Protein AF-A0AAV9ID86-F1 (afdb_monomer_lite)

InterPro domains:
  IPR002816 TraB/PrgY/GumN family [PF01963] (42-270)
  IPR046345 TraB/PryY-like [PTHR21530] (35-275)
  IPR046345 TraB/PryY-like [cd14726] (49-268)

Secondary structure (DSSP, 8-state):
----PPPP--PPP--SS----------SS--S---TT-PEEEEETTEEEEEEEE-TT-HHHHHHHHHHHHHH--SEEEES--HHHHHHHHH---HHHHHHHHHHHHHTS---S-HHHHHHHHHHHHHHHHHTT-S--HHHHHHHHHHHHTTPEEEE-SPPHHHHHHHHHHHHTTTHHHHHHHHHTS-HHHHHHHHTTTT-TTTSHHHHTSHHHHHHHHHHHHHH-HHHHIIIIIHHHHHHHHHHHT--SSEEEEEEEHHHHHHHHHHHTS-HHHHHHHHHHHHH-

Sequence (285 aa):
MRFVAARPRITRPTVICNWQPKRYYKSDSIEPSFTLRNPVILEDNNKTVHLLGTAHISETSAREVRKLIKRVQPQQVVVELDADRAARLRNSPSEESNFDEFFKILMENKVPISARLFEMSIRATYSLLRKAGFVPGLEFLAAVDAAKEVQAQVVYGDRHFKETMKRVGKELEGKRFSFMKQLMNLDAPEIEHIFKDTSGFQSSIEKLLDRRNVKQLIAFMRRAAPPLAQVMLDERDLYLTRALKSQPGPQVVGVVGMAHLEGIERCWELDLKTIQNKIDDIENN

Structure (mmCIF, N/CA/C/O backbone):
data_AF-A0AAV9ID86-F1
#
_entry.id   AF-A0AAV9ID86-F1
#
loop_
_atom_site.group_PDB
_atom_site.id
_atom_site.type_symbol
_atom_site.label_atom_id
_atom_site.label_alt_id
_atom_site.label_comp_id
_atom_site.label_asym_id
_atom_site.label_entity_id
_atom_site.label_seq_id
_atom_site.pdbx_PDB_ins_code
_atom_site.Cartn_x
_atom_site.Cartn_y
_atom_site.Cartn_z
_atom_site.occupancy
_atom_site.B_iso_or_equiv
_atom_site.auth_seq_id
_atom_site.auth_comp_id
_atom_site.auth_asym_id
_atom_site.auth_atom_id
_atom_site.pdbx_PDB_model_num
ATOM 1 N N . MET A 1 1 ? 44.358 -30.395 -23.480 1.00 37.75 1 MET A N 1
ATOM 2 C CA . MET A 1 1 ? 43.809 -29.452 -22.480 1.00 37.75 1 MET A CA 1
ATOM 3 C C . MET A 1 1 ? 42.450 -28.961 -22.964 1.00 37.75 1 MET A C 1
ATOM 5 O O . MET A 1 1 ? 42.399 -28.242 -23.950 1.00 37.75 1 MET A O 1
ATOM 9 N N . ARG A 1 2 ? 41.345 -29.414 -22.354 1.00 29.36 2 ARG A N 1
ATOM 10 C CA . ARG A 1 2 ? 39.990 -28.920 -22.657 1.00 29.36 2 ARG A CA 1
ATOM 11 C C . ARG A 1 2 ? 39.632 -27.852 -21.623 1.00 29.36 2 ARG A C 1
ATOM 13 O O . ARG A 1 2 ? 39.533 -28.169 -20.443 1.00 29.36 2 ARG A O 1
ATOM 20 N N . PHE A 1 3 ? 39.468 -26.608 -22.064 1.00 30.11 3 PHE A N 1
ATOM 21 C CA . PHE A 1 3 ? 38.943 -25.525 -21.236 1.00 30.11 3 PHE A CA 1
ATOM 22 C C . PHE A 1 3 ? 37.446 -25.761 -20.996 1.00 30.11 3 PHE A C 1
ATOM 24 O O . PHE A 1 3 ? 36.643 -25.701 -21.924 1.00 30.11 3 PHE A O 1
ATOM 31 N N . VAL A 1 4 ? 37.074 -26.059 -19.752 1.00 33.41 4 VAL A N 1
ATOM 32 C CA . VAL A 1 4 ? 35.677 -26.092 -19.309 1.00 33.41 4 VAL A CA 1
ATOM 33 C C . VAL A 1 4 ? 35.301 -24.667 -18.910 1.00 33.41 4 VAL A C 1
ATOM 35 O O . VAL A 1 4 ? 35.745 -24.168 -17.879 1.00 33.41 4 VAL A O 1
ATOM 38 N N . ALA A 1 5 ? 34.515 -23.991 -19.747 1.00 32.03 5 ALA A N 1
ATOM 39 C CA . ALA A 1 5 ? 33.964 -22.680 -19.428 1.00 32.03 5 ALA A CA 1
ATOM 40 C C . ALA A 1 5 ? 32.959 -22.813 -18.270 1.00 32.03 5 ALA A C 1
ATOM 42 O O . ALA A 1 5 ? 31.931 -23.485 -18.392 1.00 32.03 5 ALA A O 1
ATOM 43 N N . ALA A 1 6 ? 33.267 -22.184 -17.136 1.00 32.78 6 ALA A N 1
ATOM 44 C CA . ALA A 1 6 ? 32.370 -22.103 -15.994 1.00 32.78 6 ALA A CA 1
ATOM 45 C C . ALA A 1 6 ? 31.107 -21.317 -16.383 1.00 32.78 6 ALA A C 1
ATOM 47 O O . ALA A 1 6 ? 31.178 -20.155 -16.783 1.00 32.78 6 ALA A O 1
ATOM 48 N N . ARG A 1 7 ? 29.935 -21.954 -16.275 1.00 29.03 7 ARG A N 1
ATOM 49 C CA . ARG A 1 7 ? 28.645 -21.270 -16.432 1.00 29.03 7 ARG A CA 1
ATOM 50 C C . ARG A 1 7 ? 28.467 -20.270 -15.278 1.00 29.03 7 ARG A C 1
ATOM 52 O O . ARG A 1 7 ? 28.698 -20.655 -14.130 1.00 29.03 7 ARG A O 1
ATOM 59 N N . PRO A 1 8 ? 28.033 -19.023 -15.533 1.00 28.02 8 PRO A N 1
ATOM 60 C CA . PRO A 1 8 ? 27.797 -18.060 -14.467 1.00 28.02 8 PRO A CA 1
ATOM 61 C C . PRO A 1 8 ? 26.646 -18.546 -13.577 1.00 28.02 8 PRO A C 1
ATOM 63 O O . PRO A 1 8 ? 25.579 -18.924 -14.067 1.00 28.02 8 PRO A O 1
ATOM 66 N N . ARG A 1 9 ? 26.865 -18.552 -12.256 1.00 29.42 9 ARG A N 1
ATOM 67 C CA . ARG A 1 9 ? 25.805 -18.783 -11.267 1.00 29.42 9 ARG A CA 1
ATOM 68 C C . ARG A 1 9 ? 24.816 -17.623 -11.349 1.00 29.42 9 ARG A C 1
ATOM 70 O O . ARG A 1 9 ? 25.122 -16.519 -10.916 1.00 29.42 9 ARG A O 1
ATOM 77 N N . ILE A 1 10 ? 23.630 -17.892 -11.884 1.00 30.61 10 ILE A N 1
ATOM 78 C CA . ILE A 1 10 ? 22.466 -17.017 -11.744 1.00 30.61 10 ILE A CA 1
ATOM 79 C C . ILE A 1 10 ? 22.059 -17.086 -10.268 1.00 30.61 10 ILE A C 1
ATOM 81 O O . ILE A 1 10 ? 21.534 -18.103 -9.810 1.00 30.61 10 ILE A O 1
ATOM 85 N N . THR A 1 11 ? 22.362 -16.044 -9.497 1.00 30.88 11 THR A N 1
ATOM 86 C CA . THR A 1 11 ? 21.825 -15.887 -8.146 1.00 30.88 11 THR A CA 1
ATOM 87 C C . THR A 1 11 ? 20.314 -15.696 -8.263 1.00 30.88 11 THR A C 1
ATOM 89 O O . THR A 1 11 ? 19.830 -14.844 -9.007 1.00 30.88 11 THR A O 1
ATOM 92 N N . ARG A 1 12 ? 19.544 -16.553 -7.584 1.00 28.20 12 ARG A N 1
ATOM 93 C CA . ARG A 1 12 ? 18.088 -16.394 -7.495 1.00 28.20 12 ARG A CA 1
ATOM 94 C C . ARG A 1 12 ? 17.797 -15.061 -6.789 1.00 28.20 12 ARG A C 1
ATOM 96 O O . ARG A 1 12 ? 18.495 -14.770 -5.818 1.00 28.20 12 ARG A O 1
ATOM 103 N N . PRO A 1 13 ? 16.807 -14.265 -7.232 1.00 30.70 13 PRO A N 1
ATOM 104 C CA . PRO A 1 13 ? 16.389 -13.089 -6.481 1.00 30.70 13 PRO A CA 1
ATOM 105 C C . PRO A 1 13 ? 15.987 -13.518 -5.067 1.00 30.70 13 PRO A C 1
ATOM 107 O O . PRO A 1 13 ? 15.226 -14.474 -4.895 1.00 30.70 13 PRO A O 1
ATOM 110 N N . THR A 1 14 ? 16.547 -12.846 -4.062 1.00 34.44 14 THR A N 1
ATOM 111 C CA . THR A 1 14 ? 16.222 -13.067 -2.654 1.00 34.44 14 THR A CA 1
ATOM 112 C C . THR A 1 14 ? 14.775 -12.647 -2.442 1.00 34.44 14 THR A C 1
ATOM 114 O O . THR A 1 14 ? 14.464 -11.463 -2.358 1.00 34.44 14 THR A O 1
ATOM 117 N N . VAL A 1 15 ? 13.864 -13.615 -2.400 1.00 39.28 15 VAL A N 1
ATOM 118 C CA . VAL A 1 15 ? 12.492 -13.351 -1.973 1.00 39.28 15 VAL A CA 1
ATOM 119 C C . VAL A 1 15 ? 12.576 -12.990 -0.490 1.00 39.28 15 VAL A C 1
ATOM 121 O O . VAL A 1 15 ? 12.969 -13.819 0.326 1.00 39.28 15 VAL A O 1
ATOM 124 N N . ILE A 1 16 ? 12.231 -11.748 -0.134 1.00 48.81 16 ILE A N 1
ATOM 125 C CA . ILE A 1 16 ? 12.294 -11.225 1.250 1.00 48.81 16 ILE A CA 1
ATOM 126 C C . ILE A 1 16 ? 11.385 -12.042 2.208 1.00 48.81 16 ILE A C 1
ATOM 128 O O . ILE A 1 16 ? 11.548 -11.998 3.433 1.00 48.81 16 ILE A O 1
ATOM 132 N N . CYS A 1 17 ? 10.490 -12.862 1.642 1.00 38.28 17 CYS A N 1
ATOM 133 C CA . CYS A 1 17 ? 9.692 -13.899 2.293 1.00 38.28 17 CYS A CA 1
ATOM 134 C C . CYS A 1 17 ? 9.913 -15.271 1.621 1.00 38.28 17 CYS A C 1
ATOM 136 O O . CYS A 1 17 ? 9.342 -15.552 0.569 1.00 38.28 17 CYS A O 1
ATOM 138 N N . ASN A 1 18 ? 10.696 -16.163 2.237 1.00 31.48 18 ASN A N 1
ATOM 139 C CA . ASN A 1 18 ? 10.749 -17.572 1.827 1.00 31.48 18 ASN A CA 1
ATOM 140 C C . ASN A 1 18 ? 9.378 -18.229 2.067 1.00 31.48 18 ASN A C 1
ATOM 142 O O . ASN A 1 18 ? 8.962 -18.395 3.211 1.00 31.48 18 ASN A O 1
ATOM 146 N N . TRP A 1 19 ? 8.679 -18.605 0.996 1.00 40.19 19 TRP A N 1
ATOM 147 C CA . TRP A 1 19 ? 7.362 -19.239 1.058 1.00 40.19 19 TRP A CA 1
ATOM 148 C C . TRP A 1 19 ? 7.421 -20.741 0.759 1.00 40.19 19 TRP A C 1
ATOM 150 O O . TRP A 1 19 ? 8.068 -21.174 -0.196 1.00 40.19 19 TRP A O 1
ATOM 160 N N . GLN A 1 20 ? 6.647 -21.508 1.529 1.00 25.48 20 GLN A N 1
ATOM 161 C CA . GLN A 1 20 ? 6.016 -22.753 1.090 1.00 25.48 20 GLN A CA 1
ATOM 162 C C . GLN A 1 20 ? 4.496 -22.640 1.318 1.00 25.48 20 GLN A C 1
ATOM 164 O O . GLN A 1 20 ? 4.084 -22.085 2.340 1.00 25.48 20 GLN A O 1
ATOM 169 N N . PRO A 1 21 ? 3.651 -23.168 0.412 1.00 28.39 21 PRO A N 1
ATOM 170 C CA . PRO A 1 21 ? 2.199 -23.095 0.540 1.00 28.39 21 PRO A CA 1
ATOM 171 C C . PRO A 1 21 ? 1.733 -23.870 1.770 1.00 28.39 21 PRO A C 1
ATOM 173 O O . PRO A 1 21 ? 1.791 -25.099 1.781 1.00 28.39 21 PRO A O 1
ATOM 176 N N . LYS A 1 22 ? 1.184 -23.182 2.774 1.00 28.11 22 LYS A N 1
ATOM 177 C CA . LYS A 1 22 ? 0.237 -23.798 3.710 1.00 28.11 22 LYS A CA 1
ATOM 178 C C . LYS A 1 22 ? -1.179 -23.324 3.386 1.00 28.11 22 LYS A C 1
ATOM 180 O O . LYS A 1 22 ? -1.411 -22.169 3.047 1.00 28.11 22 LYS A O 1
ATOM 185 N N . ARG A 1 23 ? -2.093 -24.296 3.396 1.00 31.34 23 ARG A N 1
ATOM 186 C CA . ARG A 1 23 ? -3.504 -24.226 2.995 1.00 31.34 23 ARG A CA 1
ATOM 187 C C . ARG A 1 23 ? -4.270 -23.148 3.778 1.00 31.34 23 ARG A C 1
ATOM 189 O O . ARG A 1 23 ? -4.708 -23.425 4.886 1.00 31.34 23 ARG A O 1
ATOM 196 N N . TYR A 1 24 ? -4.509 -21.990 3.166 1.00 31.75 24 TYR A N 1
ATOM 197 C CA . TYR A 1 24 ? -5.561 -21.052 3.602 1.00 31.75 24 TYR A CA 1
ATOM 198 C C . TYR A 1 24 ? -6.848 -21.158 2.767 1.00 31.75 24 TYR A C 1
ATOM 200 O O . TYR A 1 24 ? -7.847 -20.527 3.087 1.00 31.75 24 TYR A O 1
ATOM 208 N N . TYR A 1 25 ? -6.880 -22.016 1.742 1.00 29.19 25 TYR A N 1
ATOM 209 C CA . TYR A 1 25 ? -8.111 -22.328 1.016 1.00 29.19 25 TYR A CA 1
ATOM 210 C C . TYR A 1 25 ? -8.742 -23.603 1.579 1.00 29.19 25 TYR A C 1
ATOM 212 O O . TYR A 1 25 ? -8.392 -24.715 1.184 1.00 29.19 25 TYR A O 1
ATOM 220 N N . LYS A 1 26 ? -9.689 -23.445 2.505 1.00 27.77 26 LYS A N 1
ATOM 221 C CA . LYS A 1 26 ? -10.849 -24.339 2.555 1.00 27.77 26 LYS A CA 1
ATOM 222 C C . LYS A 1 26 ? -11.975 -23.626 1.819 1.00 27.77 26 LYS A C 1
ATOM 224 O O . LYS A 1 26 ? -12.466 -22.632 2.334 1.00 27.77 26 LYS A O 1
ATOM 229 N N . SER A 1 27 ? -12.393 -24.147 0.671 1.00 29.58 27 SER A N 1
ATOM 230 C CA . SER A 1 27 ? -13.787 -24.020 0.235 1.00 29.58 27 SER A CA 1
ATOM 231 C C . SER A 1 27 ? -14.061 -24.950 -0.947 1.00 29.58 27 SER A C 1
ATOM 233 O O . SER A 1 27 ? -14.004 -24.539 -2.104 1.00 29.58 27 SER A O 1
ATOM 235 N N . ASP A 1 28 ? -14.432 -26.191 -0.650 1.00 28.70 28 ASP A N 1
ATOM 236 C CA . ASP A 1 28 ? -15.619 -26.708 -1.325 1.00 28.70 28 ASP A CA 1
ATOM 237 C C . ASP A 1 28 ? -16.786 -25.872 -0.773 1.00 28.70 28 ASP A C 1
ATOM 239 O O . ASP A 1 28 ? -16.881 -25.733 0.447 1.00 28.70 28 ASP A O 1
ATOM 243 N N . SER A 1 29 ? -17.615 -25.287 -1.647 1.00 30.30 29 SER A N 1
ATOM 244 C CA . SER A 1 29 ? -18.811 -24.450 -1.368 1.00 30.30 29 SER A CA 1
ATOM 245 C C . SER A 1 29 ? -18.694 -22.913 -1.315 1.00 30.30 29 SER A C 1
ATOM 247 O O . SER A 1 29 ? -19.349 -22.282 -0.492 1.00 30.30 29 SER A O 1
ATOM 249 N N . ILE A 1 30 ? -17.984 -22.257 -2.244 1.00 31.19 30 ILE A N 1
ATOM 250 C CA . ILE A 1 30 ? -18.284 -20.837 -2.535 1.00 31.19 30 ILE A CA 1
ATOM 251 C C . ILE A 1 30 ? -18.361 -20.614 -4.047 1.00 31.19 30 ILE A C 1
ATOM 253 O O . ILE A 1 30 ? -17.382 -20.795 -4.770 1.00 31.19 30 ILE A O 1
ATOM 257 N N . GLU A 1 31 ? -19.553 -20.241 -4.512 1.00 28.84 31 GLU A N 1
ATOM 258 C CA . GLU A 1 31 ? -19.833 -19.861 -5.895 1.00 28.84 31 GLU A CA 1
ATOM 259 C C . GLU A 1 31 ? -18.992 -18.658 -6.372 1.00 28.84 31 GLU A C 1
ATOM 261 O O . GLU A 1 31 ? -18.591 -17.801 -5.575 1.00 28.84 31 GLU A O 1
ATOM 266 N N . PRO A 1 32 ? -18.718 -18.554 -7.685 1.00 34.94 32 PRO A N 1
ATOM 267 C CA . PRO A 1 32 ? -17.821 -17.550 -8.233 1.00 34.94 32 PRO A CA 1
ATOM 268 C C . PRO A 1 32 ? -18.526 -16.195 -8.379 1.00 34.94 32 PRO A C 1
ATOM 270 O O . PRO A 1 32 ? -19.052 -15.866 -9.438 1.00 34.94 32 PRO A O 1
ATOM 273 N N . SER A 1 33 ? -18.479 -15.352 -7.346 1.00 32.97 33 SER A N 1
ATOM 274 C CA . SER A 1 33 ? -18.763 -13.919 -7.515 1.00 32.97 33 SER A CA 1
ATOM 275 C C . SER A 1 33 ? -17.940 -13.035 -6.569 1.00 32.97 33 SER A C 1
ATOM 277 O O . SER A 1 33 ? -18.477 -12.347 -5.700 1.00 32.97 33 SER A O 1
ATOM 279 N N . PHE A 1 34 ? -16.616 -13.024 -6.730 1.00 36.62 34 PHE A N 1
ATOM 280 C CA . PHE A 1 34 ? -15.773 -12.010 -6.092 1.00 36.62 34 PHE A CA 1
ATOM 281 C C . PHE A 1 34 ? -15.741 -10.752 -6.969 1.00 36.62 34 PHE A C 1
ATOM 283 O O . PHE A 1 34 ? -15.121 -10.719 -8.023 1.00 36.62 34 PHE A O 1
ATOM 290 N N . THR A 1 35 ? -16.450 -9.716 -6.531 1.00 40.50 35 THR A N 1
ATOM 291 C CA . THR A 1 35 ? -16.325 -8.337 -7.033 1.00 40.50 35 THR A CA 1
ATOM 292 C C . THR A 1 35 ? -15.670 -7.480 -5.942 1.00 40.50 35 THR A C 1
ATOM 294 O O . THR A 1 35 ? -15.519 -7.955 -4.817 1.00 40.50 35 THR A O 1
ATOM 297 N N . LEU A 1 36 ? -15.330 -6.217 -6.236 1.00 48.28 36 LEU A N 1
ATOM 298 C CA . LEU A 1 36 ? -14.834 -5.151 -5.326 1.00 48.28 36 LEU A CA 1
ATOM 299 C C . LEU A 1 36 ? -15.598 -4.967 -3.981 1.00 48.28 36 LEU A C 1
ATOM 301 O O . LEU A 1 36 ? -15.321 -4.035 -3.235 1.00 48.28 36 LEU A O 1
ATOM 305 N N . ARG A 1 37 ? -16.597 -5.801 -3.678 1.00 56.81 37 ARG A N 1
ATOM 306 C CA . ARG A 1 37 ? -17.638 -5.600 -2.663 1.00 56.81 37 ARG A CA 1
ATOM 307 C C . ARG A 1 37 ? -17.300 -6.147 -1.274 1.00 56.81 37 ARG A C 1
ATOM 309 O O . ARG A 1 37 ? -17.938 -5.728 -0.312 1.00 56.81 37 ARG A O 1
ATOM 316 N N . ASN A 1 38 ? -16.321 -7.047 -1.143 1.00 74.06 38 ASN A N 1
ATOM 317 C CA . ASN A 1 38 ? -15.999 -7.673 0.144 1.00 74.06 38 ASN A CA 1
ATOM 318 C C . ASN A 1 38 ? -14.556 -7.373 0.579 1.00 74.06 38 ASN A C 1
ATOM 320 O O . ASN A 1 38 ? -13.627 -7.777 -0.125 1.00 74.06 38 ASN A O 1
ATOM 324 N N . PRO A 1 39 ? -14.348 -6.692 1.724 1.00 86.19 39 PRO A N 1
ATOM 325 C CA . PRO A 1 39 ? -13.012 -6.503 2.274 1.00 86.19 39 PRO A CA 1
ATOM 326 C C . PRO A 1 39 ? -12.430 -7.842 2.738 1.00 86.19 39 PRO A C 1
ATOM 328 O O . PRO A 1 39 ? -13.155 -8.706 3.237 1.00 86.19 39 PRO A O 1
ATOM 331 N N . VAL A 1 40 ? -11.113 -7.987 2.616 1.00 90.88 40 VAL A N 1
ATOM 332 C CA . VAL A 1 40 ? -10.364 -9.036 3.310 1.00 90.88 40 VAL A CA 1
ATOM 333 C C . VAL A 1 40 ? -10.401 -8.722 4.802 1.00 90.88 40 VAL A C 1
ATOM 335 O O . VAL A 1 40 ? -10.197 -7.575 5.201 1.00 90.88 40 VAL A O 1
ATOM 338 N N . ILE A 1 41 ? -10.686 -9.728 5.623 1.00 94.00 41 ILE A N 1
ATOM 339 C CA . ILE A 1 41 ? -10.696 -9.591 7.078 1.00 94.00 41 ILE A CA 1
ATOM 340 C C . ILE A 1 41 ? -9.383 -10.143 7.614 1.00 94.00 41 ILE A C 1
ATOM 342 O O . ILE A 1 41 ? -9.071 -11.310 7.390 1.00 94.00 41 ILE A O 1
ATOM 346 N N . LEU A 1 42 ? -8.621 -9.293 8.296 1.00 93.94 42 LEU A N 1
ATOM 347 C CA . LEU A 1 42 ? -7.373 -9.663 8.950 1.00 93.94 42 LEU A CA 1
ATOM 348 C C . LEU A 1 42 ? -7.530 -9.472 10.457 1.00 93.94 42 LEU A C 1
ATOM 350 O O . LEU A 1 42 ? -7.927 -8.399 10.914 1.00 93.94 42 LEU A O 1
ATOM 354 N N . GLU A 1 43 ? -7.230 -10.511 11.224 1.00 92.00 43 GLU A N 1
ATOM 355 C CA . GLU A 1 43 ? -7.341 -10.494 12.682 1.00 92.00 43 GLU A CA 1
ATOM 356 C C . GLU A 1 43 ? -5.955 -10.361 13.316 1.00 92.00 43 GLU A C 1
ATOM 358 O O . GLU A 1 43 ? -4.983 -10.961 12.855 1.00 92.00 43 GLU A O 1
ATOM 363 N N . ASP A 1 44 ? -5.851 -9.546 14.362 1.00 85.06 44 ASP A N 1
ATOM 364 C CA . ASP A 1 44 ? -4.649 -9.420 15.186 1.00 85.06 44 ASP A CA 1
ATOM 365 C C . ASP A 1 44 ? -5.067 -9.221 16.646 1.00 85.06 44 ASP A C 1
ATOM 367 O O . ASP A 1 44 ? -5.434 -8.120 17.069 1.00 85.06 44 ASP A O 1
ATOM 371 N N . ASN A 1 45 ? -5.043 -10.309 17.418 1.00 81.31 45 ASN A N 1
ATOM 372 C CA . ASN A 1 45 ? -5.512 -10.349 18.803 1.00 81.31 45 A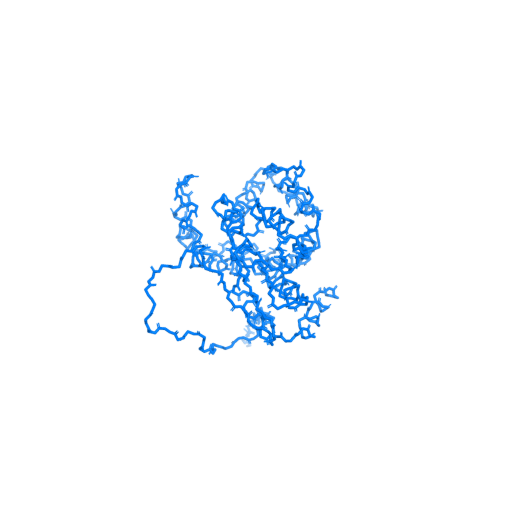SN A CA 1
ATOM 373 C C . ASN A 1 45 ? -6.964 -9.838 18.936 1.00 81.31 45 ASN A C 1
ATOM 375 O O . ASN A 1 45 ? -7.891 -10.479 18.455 1.00 81.31 45 ASN A O 1
ATOM 379 N N . ASN A 1 46 ? -7.162 -8.672 19.562 1.00 85.44 46 ASN A N 1
ATOM 380 C CA . ASN A 1 46 ? -8.470 -8.041 19.783 1.00 85.44 46 ASN A CA 1
ATOM 381 C C . ASN A 1 46 ? -8.815 -6.976 18.725 1.00 85.44 46 ASN A C 1
ATOM 383 O O . ASN A 1 46 ? -9.617 -6.078 18.986 1.00 85.44 46 ASN A O 1
ATOM 387 N N . LYS A 1 47 ? -8.167 -7.024 17.558 1.00 91.56 47 LYS A N 1
ATOM 388 C CA . LYS A 1 47 ? -8.365 -6.076 16.464 1.00 91.56 47 LYS A CA 1
ATOM 389 C C . LYS A 1 47 ? -8.769 -6.795 15.190 1.00 91.56 47 LYS A C 1
ATOM 391 O O . LYS A 1 47 ? -8.143 -7.772 14.785 1.00 91.56 47 LYS A O 1
ATOM 396 N N . THR A 1 48 ? -9.752 -6.222 14.515 1.00 95.06 48 THR A N 1
ATOM 397 C CA . THR A 1 48 ? -10.175 -6.608 13.175 1.00 95.06 48 THR A CA 1
ATOM 398 C C . THR A 1 48 ? -9.817 -5.503 12.190 1.00 95.06 48 THR A C 1
ATOM 400 O O . THR A 1 48 ? -10.191 -4.339 12.364 1.00 95.06 48 THR A O 1
ATOM 403 N N . VAL A 1 49 ? -9.105 -5.866 11.128 1.00 96.81 49 VAL A N 1
ATOM 404 C CA . VAL A 1 49 ? -8.785 -4.976 10.015 1.00 96.81 49 VAL A CA 1
ATOM 405 C C . VAL A 1 49 ? -9.608 -5.374 8.797 1.00 96.81 49 VAL A C 1
ATOM 407 O O . VAL A 1 49 ? -9.499 -6.487 8.286 1.00 96.81 49 VAL A O 1
ATOM 410 N N . HIS A 1 50 ? -10.429 -4.440 8.323 1.00 96.19 50 HIS A N 1
ATOM 411 C CA . HIS A 1 50 ? -11.184 -4.556 7.081 1.00 96.19 50 HIS A CA 1
ATOM 412 C C . HIS A 1 50 ? -10.349 -3.967 5.943 1.00 96.19 50 HIS A C 1
ATOM 414 O O . HIS A 1 50 ? -10.328 -2.751 5.745 1.00 96.19 50 HIS A O 1
ATOM 420 N N . LEU A 1 51 ? -9.643 -4.821 5.208 1.00 95.44 51 LEU A N 1
ATOM 421 C CA . LEU A 1 51 ? -8.750 -4.419 4.130 1.00 95.44 51 LEU A CA 1
ATOM 422 C C . LEU A 1 51 ? -9.480 -4.450 2.780 1.00 95.44 51 LEU A C 1
ATOM 424 O O . LEU A 1 51 ? -9.808 -5.511 2.248 1.00 95.44 51 LEU A O 1
ATOM 428 N N . LEU A 1 52 ? -9.735 -3.275 2.214 1.00 92.38 52 LEU A N 1
ATOM 429 C CA . LEU A 1 52 ? -10.372 -3.099 0.917 1.00 92.38 52 LEU A CA 1
ATOM 430 C C . LEU A 1 52 ? -9.328 -2.794 -0.157 1.00 92.38 52 LEU A C 1
ATOM 432 O O . LEU A 1 52 ? -8.654 -1.766 -0.107 1.00 92.38 52 LEU A O 1
ATOM 436 N N . GLY A 1 53 ? -9.239 -3.678 -1.151 1.00 88.44 53 GLY A N 1
ATOM 437 C CA . GLY A 1 53 ? -8.454 -3.439 -2.357 1.00 88.44 53 GLY A CA 1
ATOM 438 C C . GLY A 1 53 ? -9.258 -2.651 -3.378 1.00 88.44 53 GLY A C 1
ATOM 439 O O . GLY A 1 53 ? -10.389 -3.018 -3.695 1.00 88.44 53 GLY A O 1
ATOM 440 N N . THR A 1 54 ? -8.669 -1.595 -3.918 1.00 82.88 54 THR A N 1
ATOM 441 C CA . THR A 1 54 ? -9.290 -0.732 -4.914 1.00 82.88 54 THR A CA 1
ATOM 442 C C . THR A 1 54 ? -8.537 -0.794 -6.233 1.00 82.88 54 THR A C 1
ATOM 444 O O . THR A 1 54 ? -7.350 -1.119 -6.300 1.00 82.88 54 THR A O 1
ATOM 447 N N . ALA A 1 55 ? -9.253 -0.478 -7.306 1.00 71.31 55 ALA A N 1
ATOM 448 C CA . ALA A 1 55 ? -8.629 -0.107 -8.559 1.00 71.31 55 ALA A CA 1
ATOM 449 C C . ALA A 1 55 ? -8.664 1.411 -8.688 1.00 71.31 55 ALA A C 1
ATOM 451 O O . ALA A 1 55 ? -9.756 1.993 -8.689 1.00 71.31 55 ALA A O 1
ATOM 452 N N . HIS A 1 56 ? -7.489 2.024 -8.798 1.00 66.81 56 HIS A N 1
ATOM 453 C CA . HIS A 1 56 ? -7.245 3.456 -8.591 1.00 66.81 56 HIS A CA 1
ATOM 454 C C . HIS A 1 56 ? -7.805 4.428 -9.641 1.00 66.81 56 HIS A C 1
ATOM 456 O O . HIS A 1 56 ? -7.253 5.498 -9.895 1.00 66.81 56 HIS A O 1
ATOM 462 N N . ILE A 1 57 ? -8.869 4.033 -10.335 1.00 62.56 57 ILE A N 1
ATOM 463 C CA . ILE A 1 57 ? -9.416 4.759 -11.483 1.00 62.56 57 ILE A CA 1
ATOM 464 C C . ILE A 1 57 ? -10.944 4.719 -11.564 1.00 62.56 57 ILE A C 1
ATOM 466 O O . ILE A 1 57 ? -11.501 5.186 -12.552 1.00 62.56 57 ILE A O 1
ATOM 470 N N . SER A 1 58 ? -11.640 4.156 -10.569 1.00 65.31 58 SER A N 1
ATOM 471 C CA . SER A 1 58 ? -13.091 3.958 -10.656 1.00 65.31 58 SER A CA 1
ATOM 472 C C . SER A 1 58 ? -13.861 4.731 -9.589 1.00 65.31 58 SER A C 1
ATOM 474 O O . SER A 1 58 ? -13.623 4.584 -8.390 1.00 65.31 58 SER A O 1
ATOM 476 N N . GLU A 1 59 ? -14.863 5.494 -10.029 1.00 71.69 59 GLU A N 1
ATOM 477 C CA . GLU A 1 59 ? -15.892 6.074 -9.159 1.00 71.69 59 GLU A CA 1
ATOM 478 C C . GLU A 1 59 ? -16.577 4.989 -8.304 1.00 71.69 59 GLU A C 1
ATOM 480 O O . GLU A 1 59 ? -16.932 5.219 -7.145 1.00 71.69 59 GLU A O 1
ATOM 485 N N . THR A 1 60 ? -16.688 3.769 -8.841 1.00 76.81 60 THR A N 1
ATOM 486 C CA . THR A 1 60 ? -17.172 2.594 -8.115 1.00 76.81 60 THR A CA 1
ATOM 487 C C . THR A 1 60 ? -16.283 2.292 -6.908 1.00 76.81 60 THR A C 1
ATOM 489 O O . THR A 1 60 ? -16.811 2.131 -5.811 1.00 76.81 60 THR A O 1
ATOM 492 N N . SER A 1 61 ? -14.950 2.308 -7.052 1.00 79.81 61 SER A N 1
ATOM 493 C CA . SER A 1 61 ? -14.017 2.118 -5.927 1.00 79.81 61 SER A CA 1
ATOM 494 C C . SER A 1 61 ? -14.245 3.164 -4.831 1.00 79.81 61 SER A C 1
ATOM 496 O O . SER A 1 61 ? -14.379 2.814 -3.660 1.00 79.81 61 SER A O 1
ATOM 498 N N . ALA A 1 62 ? -14.368 4.443 -5.201 1.00 84.81 62 ALA A N 1
ATOM 499 C CA . ALA A 1 62 ? -14.621 5.531 -4.252 1.00 84.81 62 ALA A CA 1
ATOM 500 C C . ALA A 1 62 ? -15.953 5.356 -3.496 1.00 84.81 62 ALA A C 1
ATOM 502 O O . ALA A 1 62 ? -16.053 5.629 -2.296 1.00 84.81 62 ALA A O 1
ATOM 503 N N . ARG A 1 63 ? -16.987 4.870 -4.191 1.00 86.38 63 ARG A N 1
ATOM 504 C CA . ARG A 1 63 ? -18.304 4.590 -3.612 1.00 86.38 63 ARG A CA 1
ATOM 505 C C . ARG A 1 63 ? -18.262 3.419 -2.632 1.00 86.38 63 ARG A C 1
ATOM 507 O O . ARG A 1 63 ? -18.831 3.527 -1.548 1.00 86.38 63 ARG A O 1
ATOM 514 N N . GLU A 1 64 ? -17.588 2.329 -2.986 1.00 86.81 64 GLU A N 1
ATOM 515 C CA . GLU A 1 64 ? -17.455 1.150 -2.121 1.00 86.81 64 GLU A CA 1
ATOM 516 C C . GLU A 1 64 ? -16.611 1.449 -0.877 1.00 86.81 64 GLU A C 1
ATOM 518 O O . GLU A 1 64 ? -16.999 1.074 0.229 1.00 86.81 64 GLU A O 1
ATOM 523 N N . VAL A 1 65 ? -15.537 2.229 -1.023 1.00 92.19 65 VAL A N 1
ATOM 524 C CA . VAL A 1 65 ? -14.749 2.763 0.098 1.00 92.19 65 VAL A CA 1
ATOM 525 C C . VAL A 1 65 ? -15.636 3.532 1.080 1.00 92.19 65 VAL A C 1
ATOM 527 O O . VAL A 1 65 ? -15.654 3.226 2.274 1.00 92.19 65 VAL A O 1
ATOM 530 N N . ARG A 1 66 ? -16.427 4.493 0.582 1.00 93.81 66 ARG A N 1
ATOM 531 C CA . ARG A 1 66 ? -17.355 5.280 1.411 1.00 93.81 66 ARG A CA 1
ATOM 532 C C . ARG A 1 66 ? -18.373 4.396 2.125 1.00 93.81 66 ARG A C 1
ATOM 534 O O . ARG A 1 66 ? -18.591 4.570 3.322 1.00 93.81 66 ARG A O 1
ATOM 541 N N . LYS A 1 67 ? -18.988 3.444 1.414 1.00 92.88 67 LYS A N 1
ATOM 542 C CA . LYS A 1 67 ? -19.952 2.499 1.999 1.00 92.88 67 LYS A CA 1
ATOM 543 C C . LYS A 1 67 ? -19.321 1.666 3.110 1.00 92.88 67 LYS A C 1
ATOM 545 O O . LYS A 1 67 ? -19.927 1.523 4.168 1.00 92.88 67 LYS A O 1
ATOM 550 N N . LEU A 1 68 ? -18.119 1.133 2.882 1.00 94.12 68 LEU A N 1
ATOM 551 C CA . LEU A 1 68 ? -17.424 0.314 3.868 1.00 94.12 68 LEU A CA 1
ATOM 552 C C . LEU A 1 68 ? -17.125 1.113 5.136 1.00 94.12 68 LEU A C 1
ATOM 554 O O . LEU A 1 68 ? -17.483 0.663 6.220 1.00 94.12 68 LEU A O 1
ATOM 558 N N . ILE A 1 69 ? -16.526 2.299 5.001 1.00 96.62 69 ILE A N 1
ATOM 559 C CA . ILE A 1 69 ? -16.159 3.147 6.145 1.00 96.6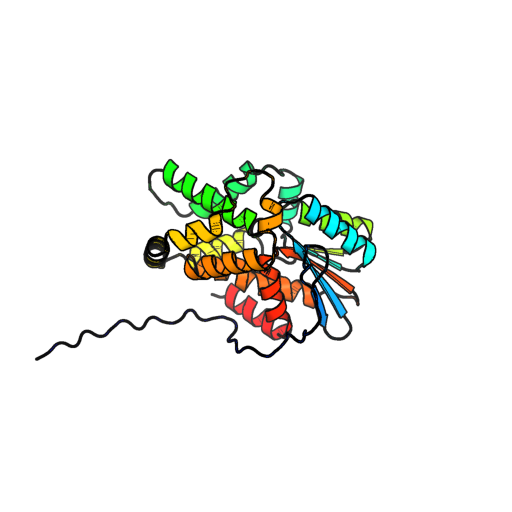2 69 ILE A CA 1
ATOM 560 C C . ILE A 1 69 ? -17.406 3.554 6.937 1.00 96.62 69 ILE A C 1
ATOM 562 O O . ILE A 1 69 ? -17.421 3.416 8.157 1.00 96.62 69 ILE A O 1
ATOM 566 N N . LYS A 1 70 ? -18.489 3.955 6.258 1.00 95.50 70 LYS A N 1
ATOM 567 C CA . LYS A 1 70 ? -19.759 4.304 6.919 1.00 95.50 70 LYS A CA 1
ATOM 568 C C . LYS A 1 70 ? -20.426 3.125 7.615 1.00 95.50 70 LYS A C 1
ATOM 570 O O . LYS A 1 70 ? -21.107 3.332 8.612 1.00 95.50 70 LYS A O 1
ATOM 575 N N . ARG A 1 71 ? -20.255 1.907 7.101 1.00 94.44 71 ARG A N 1
ATOM 576 C CA . ARG A 1 71 ? -20.806 0.695 7.715 1.00 94.44 71 ARG A CA 1
ATOM 577 C C . ARG A 1 71 ? -19.987 0.238 8.920 1.00 94.44 71 ARG A C 1
ATOM 579 O O . ARG A 1 71 ? -20.571 -0.169 9.912 1.00 94.44 71 ARG A O 1
ATOM 586 N N . VAL A 1 72 ? -18.660 0.255 8.804 1.00 95.44 72 VAL A N 1
ATOM 587 C CA . VAL A 1 72 ? -17.751 -0.229 9.854 1.00 95.44 72 VAL A CA 1
ATOM 588 C C . VAL A 1 72 ? -17.622 0.785 10.990 1.00 95.44 72 VAL A C 1
ATOM 590 O O . VAL A 1 72 ? -17.469 0.363 12.125 1.00 95.44 72 VAL A O 1
ATOM 593 N N . GLN A 1 73 ? -17.706 2.093 10.704 1.00 95.56 73 GLN A N 1
ATOM 594 C CA . GLN A 1 73 ? -17.469 3.167 11.684 1.00 95.56 73 GLN A CA 1
ATOM 595 C C . GLN A 1 73 ? -16.147 2.960 12.461 1.00 95.56 73 GLN A C 1
ATOM 597 O O . GLN A 1 73 ? -16.148 2.897 13.692 1.00 95.56 73 GLN A O 1
ATOM 602 N N . PRO A 1 74 ? -15.004 2.784 11.764 1.00 96.75 74 PRO A N 1
ATOM 603 C CA . PRO A 1 74 ? -13.739 2.478 12.421 1.00 96.75 74 PRO A CA 1
ATOM 604 C C . PRO A 1 74 ? -13.201 3.690 13.187 1.00 96.75 74 PRO A C 1
ATOM 606 O O . PRO A 1 74 ? -13.523 4.833 12.880 1.00 96.75 74 PRO A O 1
ATOM 609 N N . GLN A 1 75 ? -12.280 3.452 14.118 1.00 96.00 75 GLN A N 1
ATOM 610 C CA . GLN A 1 75 ? -11.553 4.541 14.788 1.00 96.00 75 GLN A CA 1
ATOM 611 C C . GLN A 1 75 ? -10.411 5.080 13.920 1.00 96.00 75 GLN A C 1
ATOM 613 O O . GLN A 1 75 ? -10.003 6.232 14.063 1.00 96.00 75 GLN A O 1
ATOM 618 N N . GLN A 1 76 ? -9.887 4.232 13.034 1.00 97.75 76 GLN A N 1
ATOM 619 C CA . GLN A 1 76 ? -8.718 4.501 12.208 1.00 97.75 76 GLN A CA 1
ATOM 620 C C . GLN A 1 76 ? -8.990 4.045 10.771 1.00 97.75 76 GLN A C 1
ATOM 622 O O . GLN A 1 76 ? -9.445 2.919 10.539 1.00 97.75 76 GLN A O 1
ATOM 627 N N . VAL A 1 77 ? -8.678 4.909 9.807 1.00 98.25 77 VAL A N 1
ATOM 628 C CA . VAL A 1 77 ? -8.681 4.586 8.378 1.00 98.25 77 VAL A CA 1
ATOM 629 C C . VAL A 1 77 ? -7.266 4.753 7.844 1.00 98.25 77 VAL A C 1
ATOM 631 O O . VAL A 1 77 ? -6.746 5.867 7.784 1.00 98.25 77 VAL A O 1
ATOM 634 N N . VAL A 1 78 ? -6.647 3.643 7.451 1.00 98.12 78 VAL A N 1
ATOM 635 C CA . VAL A 1 78 ? -5.316 3.623 6.838 1.00 98.12 78 VAL A CA 1
ATOM 636 C C . VAL A 1 78 ? -5.472 3.653 5.323 1.00 98.12 78 VAL A C 1
ATOM 638 O O . VAL A 1 78 ? -6.217 2.849 4.764 1.00 98.12 78 VAL A O 1
ATOM 641 N N . VAL A 1 79 ? -4.764 4.557 4.651 1.00 96.56 79 VAL A N 1
ATOM 642 C CA . VAL A 1 79 ? -4.772 4.680 3.186 1.00 96.56 79 VAL A CA 1
ATOM 643 C C . VAL A 1 79 ? -3.379 4.428 2.611 1.00 96.56 79 VAL A C 1
ATOM 645 O O . VAL A 1 79 ? -2.384 4.865 3.192 1.00 96.56 79 VAL A O 1
ATOM 648 N N . GLU A 1 80 ? -3.297 3.759 1.458 1.00 93.75 80 GLU A N 1
ATOM 649 C CA . GLU A 1 80 ? -2.061 3.638 0.666 1.00 93.75 80 GLU A CA 1
ATOM 650 C C . GLU A 1 80 ? -1.735 4.964 -0.037 1.00 93.75 80 GLU A C 1
ATOM 652 O O . GLU A 1 80 ? -1.836 5.138 -1.251 1.00 93.75 80 GLU A O 1
ATOM 657 N N . LEU A 1 81 ? -1.385 5.955 0.770 1.00 89.50 81 LEU A N 1
ATOM 658 C CA . LEU A 1 81 ? -1.024 7.285 0.323 1.00 89.50 81 LEU A CA 1
ATOM 659 C C . LEU A 1 81 ? -0.085 7.907 1.351 1.00 89.50 81 LEU A C 1
ATOM 661 O O . LEU A 1 81 ? -0.239 7.656 2.545 1.00 89.50 81 LEU A O 1
ATOM 665 N N . ASP A 1 82 ? 0.844 8.744 0.894 1.00 90.25 82 ASP A N 1
ATOM 666 C CA . ASP A 1 82 ? 1.551 9.678 1.773 1.00 90.25 82 ASP A CA 1
ATOM 667 C C . ASP A 1 82 ? 0.860 11.053 1.770 1.00 90.25 82 ASP A C 1
ATOM 669 O O . ASP A 1 82 ? 0.047 11.360 0.891 1.00 90.25 82 ASP A O 1
ATOM 673 N N . ALA A 1 83 ? 1.167 11.878 2.772 1.00 88.56 83 ALA A N 1
ATOM 674 C CA . ALA A 1 83 ? 0.524 13.177 2.958 1.00 88.56 83 ALA A CA 1
ATOM 675 C C . ALA A 1 83 ? 0.765 14.148 1.784 1.00 88.56 83 ALA A C 1
ATOM 677 O O . ALA A 1 83 ? -0.152 14.878 1.401 1.00 88.56 83 ALA A O 1
ATOM 678 N N . ASP A 1 84 ? 1.956 14.123 1.177 1.00 85.50 84 ASP A N 1
ATOM 679 C CA . ASP A 1 84 ? 2.303 14.961 0.026 1.00 85.50 84 ASP A CA 1
ATOM 680 C C . ASP A 1 84 ? 1.456 14.578 -1.193 1.00 85.50 84 ASP A C 1
ATOM 682 O O . ASP A 1 84 ? 0.861 15.442 -1.844 1.00 85.50 84 ASP A O 1
ATOM 686 N N . ARG A 1 85 ? 1.340 13.275 -1.480 1.00 84.00 85 ARG A N 1
ATOM 687 C CA . ARG A 1 85 ? 0.459 12.756 -2.535 1.00 84.00 85 ARG A CA 1
ATOM 688 C C . ARG A 1 85 ? -1.007 13.078 -2.256 1.00 84.00 85 ARG A C 1
ATOM 690 O O . ARG A 1 85 ? -1.719 13.455 -3.184 1.00 84.00 85 ARG A O 1
ATOM 697 N N . ALA A 1 86 ? -1.457 13.001 -1.004 1.00 86.69 86 ALA A N 1
ATOM 698 C CA . ALA A 1 86 ? -2.816 13.384 -0.614 1.00 86.69 86 ALA A CA 1
ATOM 699 C C . ALA A 1 86 ? -3.121 14.853 -0.912 1.00 86.69 86 ALA A C 1
ATOM 701 O O . ALA A 1 86 ? -4.157 15.170 -1.500 1.00 86.69 86 ALA A O 1
ATOM 702 N N . ALA A 1 87 ? -2.209 15.750 -0.534 1.00 85.94 87 ALA A N 1
ATOM 703 C CA . ALA A 1 87 ? -2.343 17.174 -0.804 1.00 85.94 87 ALA A CA 1
ATOM 704 C C . ALA A 1 87 ? -2.380 17.454 -2.314 1.00 85.94 87 ALA A C 1
ATOM 706 O O . ALA A 1 87 ? -3.211 18.232 -2.780 1.00 85.94 87 ALA A O 1
ATOM 707 N N . ARG A 1 88 ? -1.533 16.776 -3.095 1.00 79.12 88 ARG A N 1
ATOM 708 C CA . ARG A 1 88 ? -1.479 16.944 -4.555 1.00 79.12 88 ARG A CA 1
ATOM 709 C C . ARG A 1 88 ? -2.721 16.443 -5.259 1.00 79.12 88 ARG A C 1
ATOM 711 O O . ARG A 1 88 ? -3.292 17.200 -6.033 1.00 79.12 88 ARG A O 1
ATOM 718 N N . LEU A 1 89 ? -3.178 15.229 -4.951 1.00 78.94 89 LEU A N 1
ATOM 719 C CA . LEU A 1 89 ? -4.409 14.695 -5.536 1.00 78.94 89 LEU A CA 1
ATOM 720 C C . LEU A 1 89 ? -5.602 15.621 -5.269 1.00 78.94 89 LEU A C 1
ATOM 722 O O . LEU A 1 89 ? -6.497 15.719 -6.103 1.00 78.94 89 LEU A O 1
ATOM 726 N N . ARG A 1 90 ? -5.610 16.315 -4.124 1.00 82.75 90 ARG A N 1
ATOM 727 C CA . ARG A 1 90 ? -6.656 17.282 -3.780 1.00 82.75 90 ARG A CA 1
ATOM 728 C C . ARG A 1 90 ? -6.512 18.618 -4.523 1.00 82.75 90 ARG A C 1
ATOM 730 O O . ARG A 1 90 ? -7.529 19.188 -4.899 1.00 82.75 90 ARG A O 1
ATOM 737 N N . ASN A 1 91 ? -5.290 19.112 -4.727 1.00 77.94 91 ASN A N 1
ATOM 738 C CA . ASN A 1 91 ? -5.037 20.443 -5.299 1.00 77.94 91 ASN A CA 1
ATOM 739 C C . ASN A 1 91 ? -4.926 20.451 -6.833 1.00 77.94 91 ASN A C 1
ATOM 741 O O . ASN A 1 91 ? -5.310 21.430 -7.466 1.00 77.94 91 ASN A O 1
ATOM 745 N N . SER A 1 92 ? -4.417 19.369 -7.423 1.00 67.94 92 SER A N 1
ATOM 746 C CA . SER A 1 92 ? -4.182 19.220 -8.862 1.00 67.94 92 SER A CA 1
ATOM 747 C C . SER A 1 92 ? -4.479 17.779 -9.293 1.00 67.94 92 SER A C 1
ATOM 749 O O . SER A 1 92 ? -3.560 16.986 -9.483 1.00 67.94 92 SER A O 1
ATOM 751 N N . PRO A 1 93 ? -5.756 17.402 -9.473 1.00 61.62 93 PRO A N 1
ATOM 752 C CA . PRO A 1 93 ? -6.127 16.035 -9.835 1.00 61.62 93 PRO A CA 1
ATOM 753 C C . PRO A 1 93 ? -5.788 15.662 -11.294 1.00 61.62 93 PRO A C 1
ATOM 755 O O . PRO A 1 93 ? -6.169 14.580 -11.739 1.00 61.62 93 PRO A O 1
ATOM 758 N N . SER A 1 94 ? -5.127 16.534 -12.072 1.00 65.62 94 SER A N 1
ATOM 759 C CA . SER A 1 94 ? -4.923 16.297 -13.505 1.00 65.62 94 SER A CA 1
ATOM 760 C C . SER A 1 94 ? -3.915 15.175 -13.758 1.00 65.62 94 SER A C 1
ATOM 762 O O . SER A 1 94 ? -2.813 15.155 -13.207 1.00 65.62 94 SER A O 1
ATOM 764 N N . GLU A 1 95 ? -4.285 14.241 -14.637 1.00 64.06 95 GLU A N 1
ATOM 765 C CA . GLU A 1 95 ? -3.449 13.091 -15.001 1.00 64.06 95 GLU A CA 1
ATOM 766 C C . GLU A 1 95 ? -2.102 13.509 -15.612 1.00 64.06 95 GLU A C 1
ATOM 768 O O . GLU A 1 95 ? -1.092 12.850 -15.372 1.00 64.06 95 GLU A O 1
ATOM 773 N N . GLU A 1 96 ? -2.074 14.625 -16.345 1.00 64.75 96 GLU A N 1
ATOM 774 C CA . GLU A 1 96 ? -0.853 15.181 -16.941 1.00 64.75 96 GLU A CA 1
ATOM 775 C C . GLU A 1 96 ? 0.169 15.585 -15.877 1.00 64.75 96 GLU A C 1
ATOM 777 O O . GLU A 1 96 ? 1.323 15.180 -15.965 1.00 64.75 96 GLU A O 1
ATOM 782 N N . SER A 1 97 ? -0.256 16.278 -14.816 1.00 66.81 97 SER A N 1
ATOM 783 C CA . SER A 1 97 ? 0.651 16.710 -13.744 1.00 66.81 97 SER A CA 1
ATOM 784 C C . SER A 1 97 ? 1.278 15.536 -12.982 1.00 66.81 97 SER A C 1
ATOM 786 O O . SER A 1 97 ? 2.472 15.551 -12.678 1.00 66.81 97 SER A O 1
ATOM 788 N N . ASN A 1 98 ? 0.499 14.476 -12.741 1.00 68.38 98 ASN A N 1
ATOM 789 C CA . ASN A 1 98 ? 0.976 13.266 -12.073 1.00 68.38 98 ASN A CA 1
ATOM 790 C C . ASN A 1 98 ? 1.935 12.458 -12.960 1.00 68.38 98 ASN A C 1
ATOM 792 O O . ASN A 1 98 ? 2.910 11.891 -12.458 1.00 68.38 98 ASN A O 1
ATOM 796 N N . PHE A 1 99 ? 1.672 12.403 -14.270 1.00 68.25 99 PHE A N 1
ATOM 797 C CA . PHE A 1 99 ? 2.583 11.787 -15.228 1.00 68.25 99 PHE A CA 1
ATOM 798 C C . PHE A 1 99 ? 3.889 12.576 -15.350 1.00 68.25 99 PHE A C 1
ATOM 800 O O . PHE A 1 99 ? 4.956 11.973 -15.288 1.00 68.25 99 PHE A O 1
ATOM 807 N N . ASP A 1 100 ? 3.823 13.900 -15.496 1.00 69.75 100 ASP A N 1
ATOM 808 C CA . ASP A 1 100 ? 5.002 14.745 -15.692 1.00 69.75 100 ASP A CA 1
ATOM 809 C C . ASP A 1 100 ? 5.949 14.674 -14.493 1.00 69.75 100 ASP A C 1
ATOM 811 O O . ASP A 1 100 ? 7.167 14.639 -14.662 1.00 69.75 100 ASP A O 1
ATOM 815 N N . GLU A 1 101 ? 5.416 14.579 -13.274 1.00 67.56 101 GLU A N 1
ATOM 816 C CA . GLU A 1 101 ? 6.233 14.370 -12.083 1.00 67.56 101 GLU A CA 1
ATOM 817 C C . GLU A 1 101 ? 6.817 12.952 -12.011 1.00 67.56 101 GLU A C 1
ATOM 819 O O . GLU A 1 101 ? 8.012 12.798 -11.747 1.00 67.56 101 GLU A O 1
ATOM 824 N N . PHE A 1 102 ? 6.016 11.916 -12.286 1.00 69.25 102 PHE A N 1
ATOM 825 C CA . PHE A 1 102 ? 6.509 10.537 -12.392 1.00 69.25 102 PHE A CA 1
ATOM 826 C C . PHE A 1 102 ? 7.653 10.436 -13.412 1.00 69.25 102 PHE A C 1
ATOM 828 O O . PHE A 1 102 ? 8.703 9.853 -13.131 1.00 69.25 102 PHE A O 1
ATOM 835 N N . PHE A 1 103 ? 7.467 11.062 -14.574 1.00 70.69 103 PHE A N 1
ATOM 836 C CA . PHE A 1 103 ? 8.449 11.152 -15.642 1.00 70.69 103 PHE A CA 1
ATOM 837 C C . PHE A 1 103 ? 9.685 11.930 -15.193 1.00 70.69 103 PHE A C 1
ATOM 839 O O . PHE A 1 103 ? 10.797 11.434 -15.348 1.00 70.69 103 PHE A O 1
ATOM 846 N N . LYS A 1 104 ? 9.515 13.102 -14.571 1.00 71.38 104 LYS A N 1
ATOM 847 C CA . LYS A 1 104 ? 10.616 13.926 -14.058 1.00 71.38 104 LYS A CA 1
ATOM 848 C C . LYS A 1 104 ? 11.480 13.158 -13.064 1.00 71.38 104 LYS A C 1
ATOM 850 O O . LYS A 1 104 ? 12.694 13.157 -13.221 1.00 71.38 104 LYS A O 1
ATOM 855 N N . ILE A 1 105 ? 10.877 12.479 -12.090 1.00 67.44 105 ILE A N 1
ATOM 856 C CA . ILE A 1 105 ? 11.618 11.730 -11.069 1.00 67.44 105 ILE A CA 1
ATOM 857 C C . ILE A 1 105 ? 12.361 10.535 -11.690 1.00 67.44 105 ILE A C 1
ATOM 859 O O . ILE A 1 105 ? 13.504 10.261 -11.330 1.00 67.44 105 ILE A O 1
ATOM 863 N N . LEU A 1 106 ? 11.763 9.842 -12.666 1.00 65.69 106 LEU A N 1
ATOM 864 C CA . LEU A 1 106 ? 12.473 8.806 -13.428 1.00 65.69 106 LEU A CA 1
ATOM 865 C C . LEU A 1 106 ? 13.647 9.378 -14.241 1.00 65.69 106 LEU A C 1
ATOM 867 O O . LEU A 1 106 ? 14.696 8.740 -14.346 1.00 65.69 106 LEU A O 1
ATOM 871 N N . MET A 1 107 ? 13.465 10.577 -14.800 1.00 64.81 107 MET A N 1
ATOM 872 C CA . MET A 1 107 ? 14.412 11.264 -15.682 1.00 64.81 107 MET A CA 1
ATOM 873 C C . MET A 1 107 ? 15.467 12.108 -14.959 1.00 64.81 107 MET A C 1
ATOM 875 O O . MET A 1 107 ? 16.374 12.619 -15.617 1.00 64.81 107 MET A O 1
ATOM 879 N N . GLU A 1 108 ? 15.421 12.218 -13.626 1.00 63.06 108 GLU A N 1
ATOM 880 C CA . GLU A 1 108 ? 16.480 12.863 -12.829 1.00 63.06 108 GLU A CA 1
ATOM 881 C C . GLU A 1 108 ? 17.859 12.211 -13.070 1.00 63.06 108 GLU A C 1
ATOM 883 O O . GLU A 1 108 ? 18.896 12.861 -12.933 1.00 63.06 108 GLU A O 1
ATOM 888 N N . ASN A 1 109 ? 17.883 10.965 -13.559 1.00 52.56 109 ASN A N 1
ATOM 889 C CA . ASN A 1 109 ? 19.072 10.315 -14.101 1.00 52.56 109 ASN A CA 1
ATOM 890 C C . ASN A 1 109 ? 19.176 10.561 -15.616 1.00 52.56 109 ASN A C 1
ATOM 892 O O . ASN A 1 109 ? 18.478 9.929 -16.402 1.00 52.56 109 ASN A O 1
ATOM 896 N N . LYS A 1 110 ? 20.065 11.472 -16.027 1.00 54.06 110 LYS A N 1
ATOM 897 C CA . LYS A 1 110 ? 20.292 11.925 -17.416 1.00 54.06 110 LYS A CA 1
ATOM 898 C C . LYS A 1 110 ? 20.488 10.766 -18.420 1.00 54.06 110 LYS A C 1
ATOM 900 O O . LYS A 1 110 ? 21.612 10.307 -18.611 1.00 54.06 110 LYS A O 1
ATOM 905 N N . VAL A 1 111 ? 19.431 10.323 -19.107 1.00 52.94 111 VAL A N 1
ATOM 906 C CA . VAL A 1 111 ? 19.529 9.369 -20.232 1.00 52.94 111 VAL A CA 1
ATOM 907 C C . VAL A 1 111 ? 19.404 10.120 -21.566 1.00 52.94 111 VAL A C 1
ATOM 909 O O . VAL A 1 111 ? 18.374 10.754 -21.795 1.00 52.94 111 VAL A O 1
ATOM 912 N N . PRO A 1 112 ? 20.399 10.052 -22.473 1.00 56.53 112 PRO A N 1
ATOM 913 C CA . PRO A 1 112 ? 20.295 10.639 -23.804 1.00 56.53 112 PRO A CA 1
ATOM 914 C C . PRO A 1 112 ? 19.855 9.578 -24.825 1.00 56.53 112 PRO A C 1
ATOM 916 O O . PRO A 1 112 ? 20.687 8.850 -25.353 1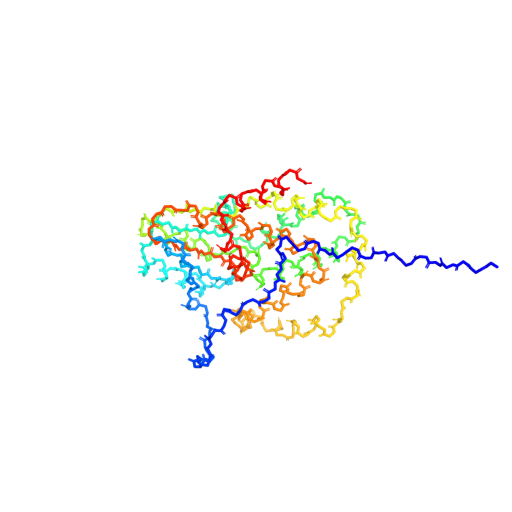.00 56.53 112 PRO A O 1
ATOM 919 N N . ILE A 1 113 ? 18.554 9.475 -25.117 1.00 51.44 113 ILE A N 1
ATOM 920 C CA . ILE A 1 113 ? 18.004 8.732 -26.272 1.00 51.44 113 ILE A CA 1
ATOM 921 C C . ILE A 1 113 ? 16.782 9.509 -26.788 1.00 51.44 113 ILE A C 1
ATOM 923 O O . ILE A 1 113 ? 16.118 10.177 -25.999 1.00 51.44 113 ILE A O 1
ATOM 927 N N . SER A 1 114 ? 16.509 9.461 -28.101 1.00 55.19 114 SER A N 1
ATOM 928 C CA . SER A 1 114 ? 15.433 10.183 -28.806 1.00 55.19 114 SER A CA 1
ATOM 929 C C . SER A 1 114 ? 14.170 10.362 -27.949 1.00 55.19 114 SER A C 1
ATOM 931 O O . SER A 1 114 ? 13.407 9.410 -27.754 1.00 55.19 114 SER A O 1
ATOM 933 N N . ALA A 1 115 ? 13.973 11.584 -27.442 1.00 61.72 115 ALA A N 1
ATOM 934 C CA . ALA A 1 115 ? 13.076 11.876 -26.323 1.00 61.72 115 ALA A CA 1
ATOM 935 C C . ALA A 1 115 ? 11.656 11.321 -26.514 1.00 61.72 115 ALA A C 1
ATOM 937 O O . ALA A 1 115 ? 11.063 10.807 -25.575 1.00 61.72 115 ALA A O 1
ATOM 938 N N . ARG A 1 116 ? 11.149 11.329 -27.753 1.00 64.12 116 ARG A N 1
ATOM 939 C CA . ARG A 1 116 ? 9.764 10.961 -28.062 1.00 64.12 116 ARG A CA 1
ATOM 940 C C . ARG A 1 116 ? 9.449 9.470 -27.907 1.00 64.12 116 ARG A C 1
ATOM 942 O O . ARG A 1 116 ? 8.420 9.139 -27.331 1.00 64.12 116 ARG A O 1
ATOM 949 N N . LEU A 1 117 ? 10.296 8.564 -28.406 1.00 61.88 117 LEU A N 1
ATOM 950 C CA . LEU A 1 117 ? 10.017 7.119 -28.313 1.00 61.88 117 LEU A CA 1
ATOM 951 C C . LEU A 1 117 ? 10.160 6.618 -26.870 1.00 61.88 117 LEU A C 1
ATOM 953 O O . LEU A 1 117 ? 9.400 5.759 -26.426 1.00 61.88 117 LEU A O 1
ATOM 957 N N . PHE A 1 118 ? 11.102 7.201 -26.128 1.00 68.44 118 PHE A N 1
ATOM 958 C CA . PHE A 1 118 ? 11.281 6.924 -24.710 1.00 68.44 118 PHE A CA 1
ATOM 959 C C . PHE A 1 118 ? 10.135 7.502 -23.868 1.00 68.44 118 PHE A C 1
ATOM 961 O O . PHE A 1 118 ? 9.566 6.808 -23.036 1.00 68.44 118 PHE A O 1
ATOM 968 N N . GLU A 1 119 ? 9.715 8.740 -24.122 1.00 68.88 119 GLU A N 1
ATOM 969 C CA . GLU A 1 119 ? 8.542 9.312 -23.460 1.00 68.88 119 GLU A CA 1
ATOM 970 C C . GLU A 1 119 ? 7.283 8.472 -23.721 1.00 68.88 119 GLU A C 1
ATOM 972 O O . GLU A 1 119 ? 6.543 8.167 -22.786 1.00 68.88 119 GLU A O 1
ATOM 977 N N . MET A 1 120 ? 7.070 8.013 -24.961 1.00 67.94 120 MET A N 1
ATOM 978 C CA . MET A 1 120 ? 5.961 7.114 -25.295 1.00 67.94 120 MET A CA 1
ATOM 979 C C . MET A 1 120 ? 6.017 5.795 -24.513 1.00 67.94 120 MET A C 1
ATOM 981 O O . MET A 1 120 ? 4.978 5.333 -24.039 1.00 67.94 120 MET A O 1
ATOM 985 N N . SER A 1 121 ? 7.200 5.197 -24.334 1.00 67.69 121 SER A N 1
ATOM 986 C CA . SER A 1 121 ? 7.333 3.955 -23.563 1.00 67.69 121 SER A CA 1
ATOM 987 C C . SER A 1 121 ? 7.080 4.170 -22.067 1.00 67.69 121 SER A C 1
ATOM 989 O O . SER A 1 121 ? 6.432 3.334 -21.431 1.00 67.69 121 SER A O 1
ATOM 991 N N . ILE A 1 122 ? 7.491 5.312 -21.505 1.00 73.12 122 ILE A N 1
ATOM 992 C CA . ILE A 1 122 ? 7.176 5.672 -20.118 1.00 73.12 122 ILE A CA 1
ATOM 993 C C . ILE A 1 122 ? 5.684 5.983 -19.948 1.00 73.12 122 ILE A C 1
ATOM 995 O O . ILE A 1 122 ? 5.090 5.510 -18.982 1.00 73.12 122 ILE A O 1
ATOM 999 N N . ARG A 1 123 ? 5.040 6.685 -20.892 1.00 73.12 123 ARG A N 1
ATOM 1000 C CA . ARG A 1 123 ? 3.577 6.911 -20.888 1.00 73.12 123 ARG A CA 1
ATOM 1001 C C . ARG A 1 123 ? 2.805 5.601 -20.931 1.00 73.12 123 ARG A C 1
ATOM 1003 O O . ARG A 1 123 ? 1.882 5.411 -20.138 1.00 73.12 123 ARG A O 1
ATOM 1010 N N . ALA A 1 124 ? 3.207 4.680 -21.807 1.00 69.75 124 ALA A N 1
ATOM 1011 C CA . ALA A 1 124 ? 2.624 3.347 -21.860 1.00 69.75 124 ALA A CA 1
ATOM 1012 C C . ALA A 1 124 ? 2.796 2.633 -20.510 1.00 69.75 124 ALA A C 1
ATOM 1014 O O . ALA A 1 124 ? 1.809 2.208 -19.918 1.00 69.75 124 ALA A O 1
ATOM 1015 N N . THR A 1 125 ? 4.016 2.602 -19.966 1.00 70.06 125 THR A N 1
ATOM 1016 C CA . THR A 1 125 ? 4.314 1.968 -18.671 1.00 70.06 125 THR A CA 1
ATOM 1017 C C . THR A 1 125 ? 3.494 2.573 -17.531 1.00 70.06 125 THR A C 1
ATOM 1019 O O . THR A 1 125 ? 2.884 1.838 -16.762 1.00 70.06 125 THR A O 1
ATOM 1022 N N . TYR A 1 126 ? 3.411 3.901 -17.440 1.00 73.44 126 TYR A N 1
ATOM 1023 C CA . TYR A 1 126 ? 2.611 4.598 -16.434 1.00 73.44 126 TYR A CA 1
ATOM 1024 C C . TYR A 1 126 ? 1.120 4.268 -16.555 1.00 73.44 126 TYR A C 1
ATOM 1026 O O . TYR A 1 126 ? 0.467 3.988 -15.552 1.00 73.44 126 TYR A O 1
ATOM 1034 N N . SER A 1 127 ? 0.583 4.226 -17.780 1.00 71.19 127 SER A N 1
ATOM 1035 C CA . SER A 1 127 ? -0.806 3.820 -18.025 1.00 71.19 127 SER A CA 1
ATOM 1036 C C . SER A 1 127 ? -1.069 2.391 -17.542 1.00 71.19 127 SER A C 1
ATOM 1038 O O . SER A 1 127 ? -2.097 2.131 -16.915 1.00 71.19 127 SER A O 1
ATOM 1040 N N . LEU A 1 128 ? -0.127 1.473 -17.776 1.00 69.06 128 LEU A N 1
ATOM 1041 C CA . LEU A 1 128 ? -0.219 0.096 -17.289 1.00 69.06 128 LEU A CA 1
ATOM 1042 C C . LEU A 1 128 ? -0.161 0.025 -15.766 1.00 69.06 128 LEU A C 1
ATOM 1044 O O . LEU A 1 128 ? -1.009 -0.624 -15.157 1.00 69.06 128 LEU A O 1
ATOM 1048 N N . LEU A 1 129 ? 0.789 0.733 -15.151 1.00 70.31 129 LEU A N 1
ATOM 1049 C CA . LEU A 1 129 ? 0.914 0.812 -13.699 1.00 70.31 129 LEU A CA 1
ATOM 1050 C C . LEU A 1 129 ? -0.371 1.353 -13.066 1.00 70.31 129 LEU A C 1
ATOM 1052 O O . LEU A 1 129 ? -0.872 0.806 -12.087 1.00 70.31 129 LEU A O 1
ATOM 1056 N N . ARG A 1 130 ? -0.960 2.387 -13.665 1.00 72.44 130 ARG A N 1
ATOM 1057 C CA . ARG A 1 130 ? -2.228 2.952 -13.212 1.00 72.44 130 ARG A CA 1
ATOM 1058 C C . ARG A 1 130 ? -3.371 1.944 -13.305 1.00 72.44 130 ARG A C 1
ATOM 1060 O O . ARG A 1 130 ? -4.089 1.754 -12.328 1.00 72.44 130 ARG A O 1
ATOM 1067 N N . LYS A 1 131 ? -3.519 1.263 -14.446 1.00 66.88 131 LYS A N 1
ATOM 1068 C CA . LYS A 1 131 ? -4.558 0.236 -14.652 1.00 66.88 131 LYS A CA 1
ATOM 1069 C C . LYS A 1 131 ? -4.427 -0.938 -13.687 1.00 66.88 131 LYS A C 1
ATOM 1071 O O . LYS A 1 131 ? -5.433 -1.481 -13.251 1.00 66.88 131 LYS A O 1
ATOM 1076 N N . ALA A 1 132 ? -3.201 -1.296 -13.330 1.00 63.31 132 ALA A N 1
ATOM 1077 C CA . ALA A 1 132 ? -2.919 -2.345 -12.361 1.00 63.31 132 ALA A CA 1
ATOM 1078 C C . ALA A 1 132 ? -3.175 -1.937 -10.899 1.00 63.31 132 ALA A C 1
ATOM 1080 O O . ALA A 1 132 ? -3.070 -2.779 -10.009 1.00 63.31 132 ALA A O 1
ATOM 1081 N N . GLY A 1 133 ? -3.457 -0.655 -10.639 1.00 63.59 133 GLY A N 1
ATOM 1082 C CA . GLY A 1 133 ? -3.618 -0.132 -9.288 1.00 63.59 133 GLY A CA 1
ATOM 1083 C C . GLY A 1 133 ? -2.298 0.163 -8.570 1.00 63.59 133 GLY A C 1
ATOM 1084 O O . GLY A 1 133 ? -2.235 -0.005 -7.364 1.00 63.59 133 GLY A O 1
ATOM 1085 N N . PHE A 1 134 ? -1.252 0.608 -9.274 1.00 64.69 134 PHE A N 1
ATOM 1086 C CA . PHE A 1 134 ? -0.009 1.106 -8.649 1.00 64.69 134 PHE A CA 1
ATOM 1087 C C . PHE A 1 134 ? 0.054 2.625 -8.501 1.00 64.69 134 PHE A C 1
ATOM 1089 O O . PHE A 1 134 ? 0.910 3.146 -7.789 1.00 64.69 134 PHE A O 1
ATOM 1096 N N . VAL A 1 135 ? -0.791 3.350 -9.233 1.00 70.31 135 VAL A N 1
ATOM 1097 C CA . VAL A 1 135 ? -0.842 4.814 -9.185 1.00 70.31 135 VAL A CA 1
ATOM 1098 C C . VAL A 1 135 ? -2.103 5.202 -8.428 1.00 70.31 135 VAL A C 1
ATOM 1100 O O . VAL A 1 135 ? -3.166 4.797 -8.882 1.00 70.31 135 VAL A O 1
ATOM 1103 N N . PRO A 1 136 ? -2.015 5.963 -7.327 1.00 71.38 136 PRO A N 1
ATOM 1104 C CA . PRO A 1 136 ? -3.169 6.305 -6.504 1.00 71.38 136 PRO A CA 1
ATOM 1105 C C . PRO A 1 136 ? -4.176 7.201 -7.232 1.00 71.38 136 PRO A C 1
ATOM 1107 O O . PRO A 1 136 ? -3.789 8.067 -8.020 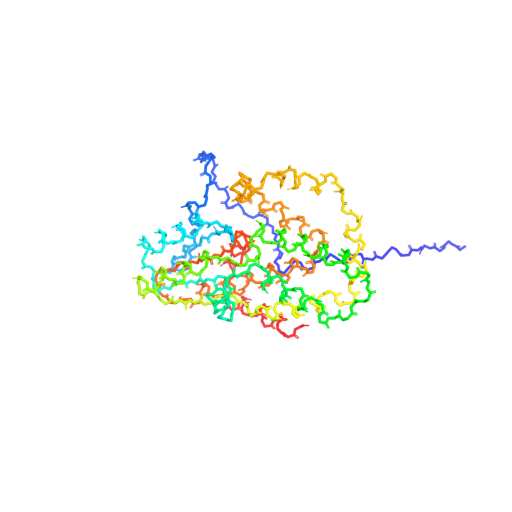1.00 71.38 136 PRO A O 1
ATOM 1110 N N . GLY A 1 137 ? -5.462 7.014 -6.928 1.00 74.69 137 GLY A N 1
ATOM 1111 C CA . GLY A 1 137 ? -6.574 7.745 -7.526 1.00 74.69 137 GLY A CA 1
ATOM 1112 C C . GLY A 1 137 ? -7.487 8.431 -6.511 1.00 74.69 137 GLY A C 1
ATOM 1113 O O . GLY A 1 137 ? -7.166 8.606 -5.331 1.00 74.69 137 GLY A O 1
ATOM 1114 N N . LEU A 1 138 ? -8.657 8.858 -6.994 1.00 76.19 138 LEU A N 1
ATOM 1115 C CA . LEU A 1 138 ? -9.643 9.616 -6.213 1.00 76.19 138 LEU A CA 1
ATOM 1116 C C . LEU A 1 138 ? -10.288 8.792 -5.088 1.00 76.19 138 LEU A C 1
ATOM 1118 O O . LEU A 1 138 ? -10.793 9.357 -4.121 1.00 76.19 138 LEU A O 1
ATOM 1122 N N . GLU A 1 139 ? -10.269 7.465 -5.171 1.00 84.12 139 GLU A N 1
ATOM 1123 C CA . GLU A 1 139 ? -10.797 6.569 -4.139 1.00 84.12 139 GLU A CA 1
ATOM 1124 C C . GLU A 1 139 ? -10.074 6.690 -2.794 1.00 84.12 139 GLU A C 1
ATOM 1126 O O . GLU A 1 139 ? -10.714 6.559 -1.751 1.00 84.12 139 GLU A O 1
ATOM 1131 N N . PHE A 1 140 ? -8.779 7.017 -2.785 1.00 89.31 140 PHE A N 1
ATOM 1132 C CA . PHE A 1 140 ? -8.073 7.291 -1.535 1.00 89.31 140 PHE A CA 1
ATOM 1133 C C . PHE A 1 140 ? -8.491 8.620 -0.917 1.00 89.31 140 PHE A C 1
ATOM 1135 O O . PHE A 1 140 ? -8.673 8.692 0.296 1.00 89.31 140 PHE A O 1
ATOM 1142 N N . LEU A 1 141 ? -8.735 9.657 -1.725 1.00 89.31 141 LEU A N 1
ATOM 1143 C CA . LEU A 1 141 ? -9.338 10.890 -1.213 1.00 89.31 141 LEU A CA 1
ATOM 1144 C C . LEU A 1 141 ? -10.750 10.634 -0.684 1.00 89.31 141 LEU A C 1
ATOM 1146 O O . LEU A 1 141 ? -11.099 11.142 0.377 1.00 89.31 141 LEU A O 1
ATOM 1150 N N . ALA A 1 142 ? -11.528 9.780 -1.353 1.00 92.00 142 ALA A N 1
ATOM 1151 C CA . ALA A 1 142 ? -12.835 9.368 -0.858 1.00 92.00 142 ALA A CA 1
ATOM 1152 C C . ALA A 1 142 ? -12.742 8.639 0.493 1.00 92.00 142 ALA A C 1
ATOM 1154 O O . ALA A 1 142 ? -13.617 8.843 1.332 1.00 92.00 142 ALA A O 1
ATOM 1155 N N . ALA A 1 143 ? -11.690 7.844 0.730 1.00 94.88 143 ALA A N 1
ATOM 1156 C CA . ALA A 1 143 ? -11.413 7.244 2.036 1.00 94.88 143 ALA A CA 1
ATOM 1157 C C . ALA A 1 143 ? -11.102 8.309 3.094 1.00 94.88 143 ALA A C 1
ATOM 1159 O O . ALA A 1 143 ? -11.671 8.274 4.181 1.00 94.88 143 ALA A O 1
ATOM 1160 N N . VAL A 1 144 ? -10.240 9.275 2.759 1.00 95.25 144 VAL A N 1
ATOM 1161 C CA . VAL A 1 144 ? -9.880 10.397 3.641 1.00 95.25 144 VAL A CA 1
ATOM 1162 C C . VAL A 1 144 ? -11.114 11.221 4.013 1.00 95.25 144 VAL A C 1
ATOM 1164 O O . VAL A 1 144 ? -11.287 11.578 5.176 1.00 95.25 144 VAL A O 1
ATOM 1167 N N . ASP A 1 145 ? -11.976 11.525 3.046 1.00 95.31 145 ASP A N 1
ATOM 1168 C CA . ASP A 1 145 ? -13.189 12.305 3.281 1.00 95.31 145 ASP A CA 1
ATOM 1169 C C . ASP A 1 145 ? -14.211 11.496 4.099 1.00 95.31 145 ASP A C 1
ATOM 1171 O O . ASP A 1 145 ? -14.737 11.995 5.091 1.00 95.31 145 ASP A O 1
ATOM 1175 N N . ALA A 1 146 ? -14.421 10.216 3.766 1.00 96.62 146 ALA A N 1
ATOM 1176 C CA . ALA A 1 146 ? -15.315 9.330 4.516 1.00 96.62 146 ALA A CA 1
ATOM 1177 C C . ALA A 1 146 ? -14.864 9.125 5.966 1.00 96.62 146 ALA A C 1
ATOM 1179 O O . ALA A 1 146 ? -15.701 9.077 6.862 1.00 96.62 146 ALA A O 1
ATOM 1180 N N . ALA A 1 147 ? -13.555 9.018 6.204 1.00 97.69 147 ALA A N 1
ATOM 1181 C CA . ALA A 1 147 ? -12.986 8.920 7.542 1.00 97.69 147 ALA A CA 1
ATOM 1182 C C . ALA A 1 147 ? -13.347 10.149 8.386 1.00 97.69 147 ALA A C 1
ATOM 1184 O O . ALA A 1 147 ? -13.814 10.005 9.511 1.00 97.69 147 ALA A O 1
ATOM 1185 N N . LYS A 1 148 ? -13.222 11.355 7.815 1.00 96.56 148 LYS A N 1
ATOM 1186 C CA . LYS A 1 148 ? -13.616 12.601 8.490 1.00 96.56 148 LYS A CA 1
ATOM 1187 C C . LYS A 1 148 ? -15.110 12.641 8.803 1.00 96.56 148 LYS A C 1
ATOM 1189 O O . LYS A 1 148 ? -15.479 13.061 9.894 1.00 96.56 148 LYS A O 1
ATOM 1194 N N . GLU A 1 149 ? -15.955 12.195 7.873 1.00 97.62 149 GLU A N 1
ATOM 1195 C CA . GLU A 1 149 ? -17.412 12.135 8.069 1.00 97.62 149 GLU A CA 1
ATOM 1196 C C . GLU A 1 149 ? -17.810 11.244 9.257 1.00 97.62 149 GLU A C 1
ATOM 1198 O O . GLU A 1 149 ? -18.769 11.558 9.955 1.00 97.62 149 GLU A O 1
ATOM 1203 N N . VAL A 1 150 ? -17.067 10.160 9.506 1.00 97.50 150 VAL A N 1
ATOM 1204 C CA . VAL A 1 150 ? -17.302 9.240 10.637 1.00 97.50 150 VAL A CA 1
ATOM 1205 C C . VAL A 1 150 ? -16.417 9.537 11.853 1.00 97.50 150 VAL A C 1
ATOM 1207 O O . VAL A 1 150 ? -16.359 8.739 12.781 1.00 97.50 150 VAL A O 1
ATOM 1210 N N . GLN A 1 151 ? -15.711 10.673 11.849 1.00 97.62 151 GLN A N 1
ATOM 1211 C CA . GLN A 1 151 ? -14.783 11.091 12.909 1.00 97.62 151 GLN A CA 1
ATOM 1212 C C . GLN A 1 151 ? -13.638 10.093 13.183 1.00 97.62 151 GLN A C 1
ATOM 1214 O O . GLN A 1 151 ? -13.050 10.088 14.265 1.00 97.62 151 GLN A O 1
ATOM 1219 N N . ALA A 1 152 ? -13.279 9.279 12.188 1.00 97.69 152 ALA A N 1
ATOM 1220 C CA . ALA A 1 152 ? -12.110 8.414 12.227 1.00 97.69 152 ALA A CA 1
ATOM 1221 C C . ALA A 1 152 ? -10.826 9.212 11.974 1.00 97.69 152 ALA A C 1
ATOM 1223 O O . ALA A 1 152 ? -10.783 10.142 11.162 1.00 97.69 152 ALA A O 1
ATOM 1224 N N . GLN A 1 153 ? -9.743 8.795 12.622 1.00 97.69 153 GLN A N 1
ATOM 1225 C CA . GLN A 1 153 ? -8.408 9.305 12.332 1.00 97.69 153 GLN A CA 1
ATOM 1226 C C . GLN A 1 153 ? -7.913 8.745 10.994 1.00 97.69 153 GLN A C 1
ATOM 1228 O O . GLN A 1 153 ? -8.033 7.550 10.713 1.00 97.69 153 GLN A O 1
ATOM 1233 N N . VAL A 1 154 ? -7.355 9.621 10.160 1.00 97.69 154 VAL A N 1
ATOM 1234 C CA . VAL A 1 154 ? -6.760 9.249 8.871 1.00 97.69 154 VAL A CA 1
ATOM 1235 C C . VAL A 1 154 ? -5.281 8.973 9.068 1.00 97.69 154 VAL A C 1
ATOM 1237 O O . VAL A 1 154 ? -4.547 9.828 9.561 1.00 97.69 154 VAL A O 1
ATOM 1240 N N . VAL A 1 155 ? -4.834 7.810 8.605 1.00 97.56 155 VAL A N 1
ATOM 1241 C CA . VAL A 1 155 ? -3.435 7.396 8.655 1.00 97.56 155 VAL A CA 1
ATOM 1242 C C . VAL A 1 155 ? -2.913 7.195 7.241 1.00 97.56 155 VAL A C 1
ATOM 1244 O O . VAL A 1 155 ? -3.366 6.322 6.502 1.00 97.56 155 VAL A O 1
ATOM 1247 N N . TYR A 1 156 ? -1.924 8.001 6.875 1.00 96.56 156 TYR A N 1
ATOM 1248 C CA . TYR A 1 156 ? -1.163 7.849 5.639 1.00 96.56 156 TYR A CA 1
ATOM 1249 C C . TYR A 1 156 ? -0.161 6.704 5.818 1.00 96.56 156 TYR A C 1
ATOM 1251 O O . TYR A 1 156 ? 0.882 6.878 6.445 1.00 96.56 156 TYR A O 1
ATOM 1259 N N . GLY A 1 157 ? -0.539 5.506 5.368 1.00 94.94 157 GLY A N 1
ATOM 1260 C CA . GLY A 1 157 ? 0.161 4.261 5.693 1.00 94.94 157 GLY A CA 1
ATOM 1261 C C . GLY A 1 157 ? 1.322 3.911 4.764 1.00 94.94 157 GLY A C 1
ATOM 1262 O O . GLY A 1 157 ? 2.033 2.944 5.029 1.00 94.94 157 GLY A O 1
ATOM 1263 N N . ASP A 1 158 ? 1.507 4.658 3.677 1.00 93.06 158 ASP A N 1
ATOM 1264 C CA . ASP A 1 158 ? 2.514 4.360 2.661 1.00 93.06 158 ASP A CA 1
ATOM 1265 C C . ASP A 1 158 ? 3.793 5.191 2.838 1.00 93.06 158 ASP A C 1
ATOM 1267 O O . ASP A 1 158 ? 3.799 6.273 3.431 1.00 93.06 158 ASP A O 1
ATOM 1271 N N . ARG A 1 159 ? 4.892 4.689 2.273 1.00 91.00 159 ARG A N 1
ATOM 1272 C CA . ARG A 1 159 ? 6.163 5.411 2.192 1.00 91.00 159 ARG A CA 1
ATOM 1273 C C . ARG A 1 159 ? 6.023 6.635 1.288 1.00 91.00 159 ARG A C 1
ATOM 1275 O O . ARG A 1 159 ? 5.298 6.623 0.293 1.00 91.00 159 ARG A O 1
ATOM 1282 N N . HIS A 1 160 ? 6.795 7.675 1.594 1.00 87.31 160 HIS A N 1
ATOM 1283 C CA . HIS A 1 160 ? 6.867 8.870 0.767 1.00 87.31 160 HIS A CA 1
ATOM 1284 C C . HIS A 1 160 ? 7.281 8.541 -0.679 1.00 87.31 160 HIS A C 1
ATOM 1286 O O . HIS A 1 160 ? 8.317 7.914 -0.918 1.00 87.31 160 HIS A O 1
ATOM 1292 N N . PHE A 1 161 ? 6.502 9.004 -1.660 1.00 83.06 161 PHE A N 1
ATOM 1293 C CA . PHE A 1 161 ? 6.677 8.646 -3.071 1.00 83.06 161 PHE A CA 1
ATOM 1294 C C . PHE A 1 161 ? 8.085 8.921 -3.614 1.00 83.06 161 PHE A C 1
ATOM 1296 O O . PHE A 1 161 ? 8.661 8.081 -4.304 1.00 83.06 161 PHE A O 1
ATOM 1303 N N . LYS A 1 162 ? 8.677 10.069 -3.257 1.00 81.62 162 LYS A N 1
ATOM 1304 C CA . LYS A 1 162 ? 10.050 10.411 -3.675 1.00 81.62 162 LYS A CA 1
ATOM 1305 C C . LYS A 1 162 ? 11.078 9.383 -3.195 1.00 81.62 162 LYS A C 1
ATOM 1307 O O . LYS A 1 162 ? 11.987 9.055 -3.947 1.00 81.62 162 LYS A O 1
ATOM 1312 N N . GLU A 1 163 ? 10.922 8.848 -1.985 1.00 86.00 163 GLU A N 1
ATOM 1313 C CA . GLU A 1 163 ? 11.842 7.837 -1.448 1.00 86.00 163 GLU A CA 1
ATOM 1314 C C . GLU A 1 163 ? 11.669 6.500 -2.172 1.00 86.00 163 GLU A C 1
ATOM 1316 O O . GLU A 1 163 ? 12.654 5.872 -2.556 1.00 86.00 163 GLU A O 1
ATOM 1321 N N . THR A 1 164 ? 10.424 6.118 -2.479 1.00 85.19 164 THR A N 1
ATOM 1322 C CA . THR A 1 164 ? 10.135 4.964 -3.344 1.00 85.19 164 THR A CA 1
ATOM 1323 C C . THR A 1 164 ? 10.828 5.102 -4.700 1.00 85.19 164 THR A C 1
ATOM 1325 O O . THR A 1 164 ? 11.488 4.171 -5.154 1.00 85.19 164 THR A O 1
ATOM 1328 N N . MET A 1 165 ? 10.758 6.269 -5.337 1.00 81.31 165 MET A N 1
ATOM 1329 C CA . MET A 1 165 ? 11.385 6.461 -6.644 1.00 81.31 165 MET A CA 1
ATOM 1330 C C . MET A 1 165 ? 12.918 6.527 -6.590 1.00 81.31 165 MET A C 1
ATOM 1332 O O . MET A 1 165 ? 13.577 5.985 -7.479 1.00 81.31 165 MET A O 1
ATOM 1336 N N . LYS A 1 166 ? 13.507 7.109 -5.536 1.00 83.38 166 LYS A N 1
ATOM 1337 C CA . LYS A 1 166 ? 14.959 7.031 -5.293 1.00 83.38 166 LYS A CA 1
ATOM 1338 C C . LYS A 1 166 ? 15.420 5.578 -5.164 1.00 83.38 166 LYS A C 1
ATOM 1340 O O . LYS A 1 166 ? 16.410 5.198 -5.788 1.00 83.38 166 LYS A O 1
ATOM 1345 N N . ARG A 1 167 ? 14.675 4.750 -4.419 1.00 85.44 167 ARG A N 1
ATOM 1346 C CA . ARG A 1 167 ? 14.924 3.303 -4.291 1.00 85.44 167 ARG A CA 1
ATOM 1347 C C . ARG A 1 167 ? 14.837 2.593 -5.643 1.00 85.44 167 ARG A C 1
ATOM 1349 O O . ARG A 1 167 ? 15.735 1.823 -5.963 1.00 85.44 167 ARG A O 1
ATOM 1356 N N . VAL A 1 168 ? 13.831 2.898 -6.473 1.00 81.44 168 VAL A N 1
ATOM 1357 C CA . VAL A 1 168 ? 13.749 2.367 -7.850 1.00 81.44 168 VAL A CA 1
ATOM 1358 C C . VAL A 1 168 ? 15.012 2.723 -8.639 1.00 81.44 168 VAL A C 1
ATOM 1360 O O . VAL A 1 168 ? 15.606 1.852 -9.271 1.00 81.44 168 VAL A O 1
ATOM 1363 N N . GLY A 1 169 ? 15.454 3.983 -8.578 1.00 77.50 169 GLY A N 1
ATOM 1364 C CA . GLY A 1 169 ? 16.676 4.437 -9.244 1.00 77.50 169 GLY A CA 1
ATOM 1365 C C . GLY A 1 169 ? 17.920 3.665 -8.798 1.00 77.50 169 GLY A C 1
ATOM 1366 O O . GLY A 1 169 ? 18.668 3.180 -9.648 1.00 77.50 169 GLY A O 1
ATOM 1367 N N . LYS A 1 170 ? 18.092 3.498 -7.482 1.00 82.44 170 LYS A N 1
ATOM 1368 C CA . LYS A 1 170 ? 19.201 2.758 -6.862 1.00 82.44 170 LYS A CA 1
ATOM 1369 C C . LYS A 1 170 ? 19.193 1.275 -7.230 1.00 82.44 170 LYS A C 1
ATOM 1371 O O . LYS A 1 1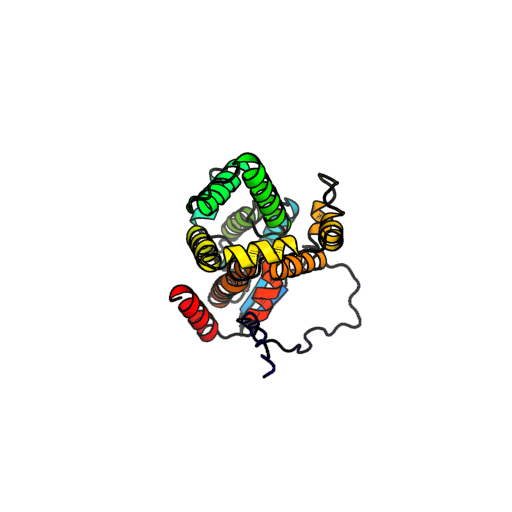70 ? 20.221 0.722 -7.598 1.00 82.44 170 LYS A O 1
ATOM 1376 N N . GLU A 1 171 ? 18.031 0.629 -7.209 1.00 81.06 171 GLU A N 1
ATOM 1377 C CA . GLU A 1 171 ? 17.908 -0.787 -7.572 1.00 81.06 171 GLU A CA 1
ATOM 1378 C C . GLU A 1 171 ? 18.143 -1.052 -9.065 1.00 81.06 171 GLU A C 1
ATOM 1380 O O . GLU A 1 171 ? 18.568 -2.146 -9.447 1.00 81.06 171 GLU A O 1
ATOM 1385 N N . LEU A 1 172 ? 17.885 -0.058 -9.918 1.00 72.88 172 LEU A N 1
ATOM 1386 C CA . LEU A 1 172 ? 18.190 -0.116 -11.347 1.00 72.88 172 LEU A CA 1
ATOM 1387 C C . LEU A 1 172 ? 19.646 0.256 -11.662 1.00 72.88 172 LEU A C 1
ATOM 1389 O O . LEU A 1 172 ? 20.129 -0.056 -12.757 1.00 72.88 172 LEU A O 1
ATOM 1393 N N . GLU A 1 173 ? 20.357 0.899 -10.736 1.00 73.31 173 GLU A N 1
ATOM 1394 C CA . GLU A 1 173 ? 21.760 1.264 -10.900 1.00 73.31 173 GLU A CA 1
ATOM 1395 C C . GLU A 1 173 ? 22.627 0.010 -11.092 1.00 73.31 173 GLU A C 1
ATOM 1397 O O . GLU A 1 173 ? 22.473 -1.003 -10.414 1.00 73.31 173 GLU A O 1
ATOM 1402 N N . GLY A 1 174 ? 23.482 0.011 -12.118 1.00 67.56 174 GLY A N 1
ATOM 1403 C CA . GLY A 1 174 ? 24.294 -1.156 -12.495 1.00 67.56 174 GLY A CA 1
ATOM 1404 C C . GLY A 1 174 ? 23.521 -2.352 -13.084 1.00 67.56 174 GLY A C 1
ATOM 1405 O O . GLY A 1 174 ? 24.115 -3.164 -13.790 1.00 67.56 174 GLY A O 1
ATOM 1406 N N . LYS A 1 175 ? 22.196 -2.448 -12.891 1.00 69.94 175 LYS A N 1
ATOM 1407 C CA . LYS A 1 175 ? 21.339 -3.536 -13.412 1.00 69.94 175 LYS A CA 1
ATOM 1408 C C . LYS A 1 175 ? 20.617 -3.187 -14.721 1.00 69.94 175 LYS A C 1
ATOM 1410 O O . LYS A 1 175 ? 19.958 -4.053 -15.298 1.00 69.94 175 LYS A O 1
ATOM 1415 N N . ARG A 1 176 ? 20.781 -1.959 -15.237 1.00 68.81 176 ARG A N 1
ATOM 1416 C CA . ARG A 1 176 ? 20.109 -1.446 -16.456 1.00 68.81 176 ARG A CA 1
ATOM 1417 C C . ARG A 1 176 ? 20.223 -2.376 -17.667 1.00 68.81 176 ARG A C 1
ATOM 1419 O O . ARG A 1 176 ? 19.234 -2.605 -18.356 1.00 68.81 176 ARG A O 1
ATOM 1426 N N . PHE A 1 177 ? 21.404 -2.946 -17.913 1.00 65.00 177 PHE A N 1
ATOM 1427 C CA . PHE A 1 177 ? 21.618 -3.858 -19.042 1.00 65.00 177 PHE A CA 1
ATOM 1428 C C . PHE A 1 177 ? 20.858 -5.184 -18.878 1.00 65.00 177 PHE A C 1
ATOM 1430 O O . PHE A 1 177 ? 20.218 -5.655 -19.816 1.00 65.00 177 PHE A O 1
ATOM 1437 N N . SER A 1 178 ? 20.878 -5.765 -17.671 1.00 69.12 178 SER A N 1
ATOM 1438 C CA . SER A 1 178 ? 20.124 -6.988 -17.360 1.00 69.12 178 SER A CA 1
ATOM 1439 C C . SER A 1 178 ? 18.620 -6.754 -17.464 1.00 69.12 178 SER A C 1
ATOM 1441 O O . SER A 1 178 ? 17.913 -7.583 -18.027 1.00 69.12 178 SER A O 1
ATOM 1443 N N . PHE A 1 179 ? 18.152 -5.608 -16.968 1.00 68.31 179 PHE A N 1
ATOM 1444 C CA . PHE A 1 179 ? 16.764 -5.178 -17.079 1.00 68.31 179 PHE A CA 1
ATOM 1445 C C . PHE A 1 179 ? 16.326 -5.061 -18.545 1.00 68.31 179 PHE A C 1
ATOM 1447 O O . PHE A 1 179 ? 15.327 -5.654 -18.939 1.00 68.31 179 PHE A O 1
ATOM 1454 N N . MET A 1 180 ? 17.118 -4.378 -19.379 1.00 65.38 180 MET A N 1
ATOM 1455 C CA . MET A 1 180 ? 16.822 -4.224 -20.806 1.00 65.38 180 MET A CA 1
ATOM 1456 C C . MET A 1 180 ? 16.760 -5.580 -21.523 1.00 65.38 180 MET A C 1
ATOM 1458 O O . MET A 1 180 ? 15.836 -5.840 -22.287 1.00 65.38 180 MET A O 1
ATOM 1462 N N . LYS A 1 181 ? 17.714 -6.477 -21.244 1.00 68.75 181 LYS A N 1
ATOM 1463 C CA . LYS A 1 181 ? 17.734 -7.836 -21.803 1.00 68.75 181 LYS A CA 1
ATOM 1464 C C . LYS A 1 181 ? 16.506 -8.648 -21.394 1.00 68.75 181 LYS A C 1
ATOM 1466 O O . LYS A 1 181 ? 15.953 -9.373 -22.211 1.00 68.75 181 LYS A O 1
ATOM 1471 N N . GLN A 1 182 ? 16.090 -8.534 -20.138 1.00 70.81 182 GLN A N 1
ATOM 1472 C CA . GLN A 1 182 ? 14.917 -9.220 -19.611 1.00 70.81 182 GLN A CA 1
ATOM 1473 C C . GLN A 1 182 ? 13.631 -8.718 -20.271 1.00 70.81 182 GLN A C 1
ATOM 1475 O O . GLN A 1 182 ? 12.801 -9.535 -20.651 1.00 70.81 182 GLN A O 1
ATOM 1480 N N . LEU A 1 183 ? 13.519 -7.406 -20.497 1.00 67.62 183 LEU A N 1
ATOM 1481 C CA . LEU A 1 183 ? 12.391 -6.793 -21.196 1.00 67.62 183 LEU A CA 1
ATOM 1482 C C . LEU A 1 183 ? 12.305 -7.230 -22.670 1.00 67.62 183 LEU A C 1
ATOM 1484 O O . LEU A 1 183 ? 11.220 -7.522 -23.160 1.00 67.62 183 LEU A O 1
ATOM 1488 N N . MET A 1 184 ? 13.445 -7.321 -23.365 1.00 65.25 184 MET A N 1
ATOM 1489 C CA . MET A 1 184 ? 13.513 -7.790 -24.760 1.00 65.25 184 MET A CA 1
ATOM 1490 C C . MET A 1 184 ? 13.203 -9.285 -24.925 1.00 65.25 184 MET A C 1
ATOM 1492 O O . MET A 1 184 ? 12.850 -9.712 -26.018 1.00 65.25 184 MET A O 1
ATOM 1496 N N . ASN A 1 185 ? 13.340 -10.072 -23.856 1.00 68.94 185 ASN A N 1
ATOM 1497 C CA . ASN A 1 185 ? 13.068 -11.511 -23.850 1.00 68.94 185 ASN A CA 1
ATOM 1498 C C . ASN A 1 185 ? 11.632 -11.850 -23.422 1.00 68.94 185 ASN A C 1
ATOM 1500 O O . ASN A 1 185 ? 11.333 -13.017 -23.180 1.00 68.94 185 ASN A O 1
ATOM 1504 N N . LEU A 1 186 ? 10.764 -10.850 -23.254 1.00 69.00 186 LEU A N 1
ATOM 1505 C CA . LEU A 1 186 ? 9.359 -11.094 -22.961 1.00 69.00 186 LEU A CA 1
ATOM 1506 C C . LEU A 1 186 ? 8.653 -11.582 -24.224 1.00 69.00 186 LEU A C 1
ATOM 1508 O O . LEU A 1 186 ? 8.728 -10.949 -25.277 1.00 69.00 186 LEU A O 1
ATOM 1512 N N . ASP A 1 187 ? 7.944 -12.698 -24.101 1.00 66.75 187 ASP A N 1
ATOM 1513 C CA . ASP A 1 187 ? 7.213 -13.290 -25.211 1.00 66.75 187 ASP A CA 1
ATOM 1514 C C . ASP A 1 187 ? 6.047 -12.376 -25.620 1.00 66.75 187 ASP A C 1
ATOM 1516 O O . ASP A 1 187 ? 5.119 -12.126 -24.845 1.00 66.75 187 ASP A O 1
ATOM 1520 N N . ALA A 1 188 ? 6.075 -11.888 -26.865 1.00 64.88 188 ALA A N 1
ATOM 1521 C CA . ALA A 1 188 ? 5.032 -11.023 -27.423 1.00 64.88 188 ALA A CA 1
ATOM 1522 C C . ALA A 1 188 ? 3.597 -11.583 -27.264 1.00 64.88 188 ALA A C 1
ATOM 1524 O O . ALA A 1 188 ? 2.709 -10.795 -26.939 1.00 64.88 188 ALA A O 1
ATOM 1525 N N . PRO A 1 189 ? 3.343 -12.906 -27.384 1.00 65.69 189 PRO A N 1
ATOM 1526 C CA . PRO A 1 189 ? 2.019 -13.478 -27.128 1.00 65.69 189 PRO A CA 1
ATOM 1527 C C . PRO A 1 189 ? 1.559 -13.377 -25.667 1.00 65.69 189 PRO A C 1
ATOM 1529 O O . PRO A 1 189 ? 0.363 -13.276 -25.412 1.00 65.69 189 PRO A O 1
ATOM 1532 N N . GLU A 1 190 ? 2.478 -13.401 -24.695 1.00 62.97 190 GLU A N 1
ATOM 1533 C CA . GLU A 1 190 ? 2.142 -13.244 -23.272 1.00 62.97 190 GLU A CA 1
ATOM 1534 C C . GLU A 1 190 ? 1.732 -11.798 -22.972 1.00 62.97 190 GLU A C 1
ATOM 1536 O O . GLU A 1 190 ? 0.720 -11.555 -22.312 1.00 62.97 190 GLU A O 1
ATOM 1541 N N . ILE A 1 191 ? 2.479 -10.841 -23.529 1.00 62.78 191 ILE A N 1
ATOM 1542 C CA . ILE A 1 191 ? 2.133 -9.416 -23.512 1.00 62.78 191 ILE A CA 1
ATOM 1543 C C . ILE A 1 191 ? 0.760 -9.220 -24.167 1.00 62.78 191 ILE A C 1
ATOM 1545 O O . ILE A 1 191 ? -0.137 -8.640 -23.559 1.00 62.78 191 ILE A O 1
ATOM 1549 N N . GLU A 1 192 ? 0.554 -9.755 -25.371 1.00 62.84 192 GLU A N 1
ATOM 1550 C CA . GLU A 1 192 ? -0.723 -9.660 -26.078 1.00 62.84 192 GLU A CA 1
ATOM 1551 C C . GLU A 1 192 ? -1.872 -10.281 -25.277 1.00 62.84 192 GLU A C 1
ATOM 1553 O O . GLU A 1 192 ? -2.946 -9.701 -25.233 1.00 62.84 192 GLU A O 1
ATOM 1558 N N . HIS A 1 193 ? -1.668 -11.409 -24.591 1.00 66.88 193 HIS A N 1
ATOM 1559 C CA . HIS A 1 193 ? -2.701 -12.044 -23.771 1.00 66.88 193 HIS A CA 1
ATOM 1560 C C . HIS A 1 193 ? -3.113 -11.188 -22.566 1.00 66.88 193 HIS A C 1
ATOM 1562 O O . HIS A 1 193 ? -4.305 -11.047 -22.301 1.00 66.88 193 HIS A O 1
ATOM 1568 N N . ILE A 1 194 ? -2.147 -10.569 -21.878 1.00 59.91 194 ILE A N 1
ATOM 1569 C CA . ILE A 1 194 ? -2.410 -9.648 -20.761 1.00 59.91 194 ILE A CA 1
ATOM 1570 C C . ILE A 1 194 ? -3.109 -8.374 -21.261 1.00 59.91 194 ILE A C 1
ATOM 1572 O O . ILE A 1 194 ? -3.958 -7.818 -20.564 1.00 59.91 194 ILE A O 1
ATOM 1576 N N . PHE A 1 195 ? -2.778 -7.916 -22.474 1.00 56.00 195 PHE A N 1
ATOM 1577 C CA . PHE A 1 195 ? -3.284 -6.660 -23.033 1.00 56.00 195 PHE A CA 1
ATOM 1578 C C . PHE A 1 195 ? -4.420 -6.813 -24.051 1.00 56.00 195 PHE A C 1
ATOM 1580 O O . PHE A 1 195 ? -4.906 -5.796 -24.557 1.00 56.00 195 PHE A O 1
ATOM 1587 N N . LYS A 1 196 ? -4.901 -8.033 -24.311 1.00 54.38 196 LYS A N 1
ATOM 1588 C CA . LYS A 1 196 ? -5.909 -8.336 -25.342 1.00 54.38 196 LYS A CA 1
ATOM 1589 C C . LYS A 1 196 ? -7.227 -7.588 -25.131 1.00 54.38 196 LYS A C 1
ATOM 1591 O O . LYS A 1 196 ? -7.885 -7.222 -26.098 1.00 54.38 196 LYS A O 1
ATOM 1596 N N . ASP A 1 197 ? -7.552 -7.286 -23.874 1.00 50.44 197 ASP A N 1
ATOM 1597 C CA . ASP A 1 197 ? -8.775 -6.586 -23.463 1.00 50.44 197 ASP A CA 1
ATOM 1598 C C . ASP A 1 197 ? -8.622 -5.053 -23.349 1.00 50.44 197 ASP A C 1
ATOM 1600 O O . ASP A 1 197 ? -9.560 -4.353 -22.955 1.00 50.44 197 ASP A O 1
ATOM 1604 N N . THR A 1 198 ? -7.461 -4.492 -23.710 1.00 44.78 198 THR A N 1
ATOM 1605 C CA . THR A 1 198 ? -7.151 -3.059 -23.505 1.00 44.78 198 THR A CA 1
ATOM 1606 C C . THR A 1 198 ? -7.659 -2.138 -24.624 1.00 44.78 198 THR A C 1
ATOM 1608 O O . THR A 1 198 ? -7.564 -0.918 -24.501 1.00 44.78 198 THR A O 1
ATOM 1611 N N . SER A 1 199 ? -8.195 -2.690 -25.716 1.00 40.72 199 SER A N 1
ATOM 1612 C CA . SER A 1 199 ? -8.641 -1.945 -26.906 1.00 40.72 199 SER A CA 1
ATOM 1613 C C . SER A 1 199 ? -10.044 -1.320 -26.784 1.00 40.72 199 SER A C 1
ATOM 1615 O O . SER A 1 199 ? -10.432 -0.531 -27.642 1.00 40.72 199 SER A O 1
ATOM 1617 N N . GLY A 1 200 ? -10.790 -1.598 -25.706 1.00 39.75 200 GLY A N 1
ATOM 1618 C CA . GLY A 1 200 ? -12.084 -0.970 -25.403 1.00 39.75 200 GLY A CA 1
ATOM 1619 C C . GLY A 1 200 ? -11.958 0.138 -24.352 1.00 39.75 200 GLY A C 1
ATOM 1620 O O . GLY A 1 200 ? -11.819 -0.146 -23.165 1.00 39.75 200 GLY A O 1
ATOM 1621 N N . PHE A 1 201 ? -12.026 1.405 -24.771 1.00 36.47 201 PHE A N 1
ATOM 1622 C CA . PHE A 1 201 ? -11.645 2.579 -23.965 1.00 36.47 201 PHE A CA 1
ATOM 1623 C C . PHE A 1 201 ? -12.500 2.847 -22.704 1.00 36.47 201 PHE A C 1
ATOM 1625 O O . PHE A 1 201 ? -12.069 3.613 -21.849 1.00 36.47 201 PHE A O 1
ATOM 1632 N N . GLN A 1 202 ? -13.673 2.221 -22.526 1.00 36.31 202 GLN A N 1
ATOM 1633 C CA . GLN A 1 202 ? -14.540 2.494 -21.359 1.00 36.31 202 GLN A CA 1
ATOM 1634 C C . GLN A 1 202 ? -15.168 1.260 -20.686 1.00 36.31 202 GLN A C 1
ATOM 1636 O O . GLN A 1 202 ? -15.385 1.290 -19.479 1.00 36.31 202 GLN A O 1
ATOM 1641 N N . SER A 1 203 ? -15.408 0.150 -21.392 1.00 37.38 203 SER A N 1
ATOM 1642 C CA . SER A 1 203 ? -16.097 -1.027 -20.821 1.00 37.38 203 SER A CA 1
ATOM 1643 C C . SER A 1 203 ? -15.170 -2.104 -20.237 1.00 37.38 203 SER A C 1
ATOM 1645 O O . SER A 1 203 ? -15.653 -3.067 -19.644 1.00 37.38 203 SER A O 1
ATOM 1647 N N . SER A 1 204 ? -13.850 -1.975 -20.412 1.00 47.44 204 SER A N 1
ATOM 1648 C CA . SER A 1 204 ? -12.869 -2.993 -19.996 1.00 47.44 204 SER A CA 1
ATOM 1649 C C . SER A 1 204 ? -12.204 -2.716 -18.649 1.00 47.44 204 SER A C 1
ATOM 1651 O O . SER A 1 204 ? -11.551 -3.613 -18.120 1.00 47.44 204 SER A O 1
ATOM 1653 N N . ILE A 1 205 ? -12.369 -1.518 -18.067 1.00 48.22 205 ILE A N 1
ATOM 1654 C CA . ILE A 1 205 ? -11.753 -1.204 -16.770 1.00 48.22 205 ILE A CA 1
ATOM 1655 C C . ILE A 1 205 ? -12.254 -2.192 -15.724 1.00 48.22 205 ILE A C 1
ATOM 1657 O O . ILE A 1 205 ? -11.422 -2.887 -15.166 1.00 48.22 205 ILE A O 1
ATOM 1661 N N . GLU A 1 206 ? -13.569 -2.365 -15.555 1.00 48.34 206 GLU A N 1
ATOM 1662 C CA . GLU A 1 206 ? -14.149 -3.254 -14.533 1.00 48.34 206 GLU A CA 1
ATOM 1663 C C . GLU A 1 206 ? -13.728 -4.726 -14.666 1.00 48.34 206 GLU A C 1
ATOM 1665 O O . GLU A 1 206 ? -13.545 -5.397 -13.653 1.00 48.34 206 GLU A O 1
ATOM 1670 N N . LYS A 1 207 ? -13.505 -5.221 -15.893 1.00 49.28 207 LYS A N 1
ATOM 1671 C CA . LYS A 1 207 ? -13.021 -6.592 -16.133 1.00 49.28 207 LYS A CA 1
ATOM 1672 C C . LYS A 1 207 ? -11.535 -6.757 -15.805 1.00 49.28 207 LYS A C 1
ATOM 1674 O O . LYS A 1 207 ? -11.129 -7.829 -15.368 1.00 49.28 207 LYS A O 1
ATOM 1679 N N . LEU A 1 208 ? -10.729 -5.704 -15.944 1.00 49.59 208 LEU A N 1
ATOM 1680 C CA . LEU A 1 208 ? -9.328 -5.687 -15.507 1.00 49.59 208 LEU A CA 1
ATOM 1681 C C . LEU A 1 208 ? -9.184 -5.585 -13.974 1.00 49.59 208 LEU A C 1
ATOM 1683 O O . LEU A 1 208 ? -8.105 -5.868 -13.460 1.00 49.59 208 LEU A O 1
ATOM 1687 N N . LEU A 1 209 ? -10.258 -5.249 -13.241 1.00 56.16 209 LEU A N 1
ATOM 1688 C CA . LEU A 1 209 ? -10.261 -5.111 -11.772 1.00 56.16 209 LEU A CA 1
ATOM 1689 C C . LEU A 1 209 ? -10.573 -6.416 -11.027 1.00 56.16 209 LEU A C 1
ATOM 1691 O O . LEU A 1 209 ? -10.905 -6.372 -9.843 1.00 56.16 209 LEU A O 1
ATOM 1695 N N . ASP A 1 210 ? -10.509 -7.573 -11.689 1.00 68.00 210 ASP A N 1
ATOM 1696 C CA . ASP A 1 210 ? -10.544 -8.848 -10.975 1.00 68.00 210 ASP A CA 1
ATOM 1697 C C . ASP A 1 210 ? -9.172 -9.138 -10.348 1.00 68.00 210 ASP A C 1
ATOM 1699 O O . ASP A 1 210 ? -8.122 -8.957 -10.978 1.00 68.00 210 ASP A O 1
ATOM 1703 N N . ARG A 1 211 ? -9.181 -9.677 -9.124 1.00 69.06 211 ARG A N 1
ATOM 1704 C CA . ARG A 1 211 ? -7.983 -10.125 -8.399 1.00 69.06 211 ARG A CA 1
ATOM 1705 C C . ARG A 1 211 ? -7.120 -11.047 -9.263 1.00 69.06 211 ARG A C 1
ATOM 1707 O O . ARG A 1 211 ? -5.895 -10.977 -9.196 1.00 69.06 211 ARG A O 1
ATOM 1714 N N . ARG A 1 212 ? -7.740 -11.884 -10.106 1.00 73.44 212 ARG A N 1
ATOM 1715 C CA . ARG A 1 212 ? -7.030 -12.784 -11.029 1.00 73.44 212 ARG A CA 1
ATOM 1716 C C . ARG A 1 212 ? -6.191 -12.028 -12.060 1.00 73.44 212 ARG A C 1
ATOM 1718 O O . ARG A 1 212 ? -5.044 -12.406 -12.290 1.00 73.44 212 ARG A O 1
ATOM 1725 N N . ASN A 1 213 ? -6.737 -10.966 -12.644 1.00 72.94 213 ASN A N 1
ATOM 1726 C CA . ASN A 1 213 ? -6.063 -10.180 -13.677 1.00 72.94 213 ASN A CA 1
ATOM 1727 C C . ASN A 1 213 ? -4.943 -9.330 -13.071 1.00 72.94 213 ASN A C 1
ATOM 1729 O O . ASN A 1 213 ? -3.822 -9.324 -13.582 1.00 72.94 213 ASN A O 1
ATOM 1733 N N . VAL A 1 214 ? -5.195 -8.722 -11.908 1.00 76.00 214 VAL A N 1
ATOM 1734 C CA . VAL A 1 214 ? -4.162 -8.007 -11.142 1.00 76.00 214 VAL A CA 1
ATOM 1735 C C . VAL A 1 214 ? -3.007 -8.945 -10.772 1.00 76.00 214 VAL A C 1
ATOM 1737 O O . VAL A 1 214 ? -1.841 -8.595 -10.951 1.00 76.00 214 VAL A O 1
ATOM 1740 N N . LYS A 1 215 ? -3.300 -10.180 -10.349 1.00 78.69 215 LYS A N 1
ATOM 1741 C CA . LYS A 1 215 ? -2.277 -11.190 -10.042 1.00 78.69 215 LYS A CA 1
ATOM 1742 C C . LYS A 1 215 ? -1.410 -11.546 -11.252 1.00 78.69 215 LYS A C 1
ATOM 1744 O O . LYS A 1 215 ? -0.192 -11.664 -11.113 1.00 78.69 215 LYS A O 1
ATOM 1749 N N . GLN A 1 216 ? -2.011 -11.710 -12.430 1.00 77.06 216 GLN A N 1
ATOM 1750 C CA . GLN A 1 216 ? -1.263 -11.974 -13.665 1.00 77.06 216 GLN A CA 1
ATOM 1751 C C . GLN A 1 216 ? -0.345 -10.802 -14.024 1.00 77.06 216 GLN A C 1
ATOM 1753 O O . GLN A 1 216 ? 0.817 -11.017 -14.369 1.00 77.06 216 GLN A O 1
ATOM 1758 N N . LEU A 1 217 ? -0.825 -9.570 -13.856 1.00 75.31 217 LEU A N 1
ATOM 1759 C CA . LEU A 1 217 ? -0.051 -8.362 -14.120 1.00 75.31 217 LEU A CA 1
ATOM 1760 C C . LEU A 1 217 ? 1.121 -8.192 -13.143 1.00 75.31 217 LEU A C 1
ATOM 1762 O O . LEU A 1 217 ? 2.234 -7.885 -13.566 1.00 75.31 217 LEU A O 1
ATOM 1766 N N . ILE A 1 218 ? 0.924 -8.494 -11.857 1.00 80.62 218 ILE A N 1
ATOM 1767 C CA . ILE A 1 218 ? 2.017 -8.548 -10.874 1.00 80.62 218 ILE A CA 1
ATOM 1768 C C . ILE A 1 218 ? 3.036 -9.623 -11.253 1.00 80.62 218 ILE A C 1
ATOM 1770 O O . ILE A 1 218 ? 4.241 -9.377 -11.197 1.00 80.62 218 ILE A O 1
ATOM 1774 N N . ALA A 1 219 ? 2.580 -10.819 -11.636 1.00 82.06 219 ALA A N 1
ATOM 1775 C CA . ALA A 1 219 ? 3.468 -11.910 -12.030 1.00 82.06 219 ALA A CA 1
ATOM 1776 C C . ALA A 1 219 ? 4.310 -11.529 -13.256 1.00 82.06 219 ALA A C 1
ATOM 1778 O O . ALA A 1 219 ? 5.517 -11.775 -13.274 1.00 82.06 219 ALA A O 1
ATOM 1779 N N . PHE A 1 220 ? 3.691 -10.875 -14.239 1.00 78.38 220 PHE A N 1
ATOM 1780 C CA . PHE A 1 220 ? 4.386 -10.304 -15.383 1.00 78.38 220 PHE A CA 1
ATOM 1781 C C . PHE A 1 2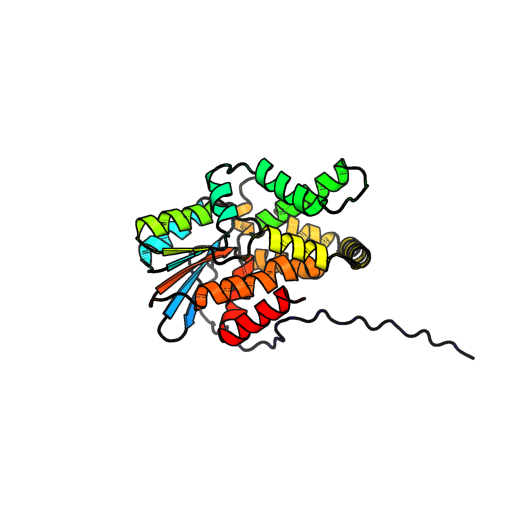20 ? 5.398 -9.242 -14.952 1.00 78.38 220 PHE A C 1
ATOM 1783 O O . PHE A 1 220 ? 6.566 -9.353 -15.307 1.00 78.38 220 PHE A O 1
ATOM 1790 N N . MET A 1 221 ? 5.017 -8.276 -14.111 1.00 76.75 221 MET A N 1
ATOM 1791 C CA . MET A 1 221 ? 5.940 -7.250 -13.612 1.00 76.75 221 MET A CA 1
ATOM 1792 C C . MET A 1 221 ? 7.130 -7.838 -12.856 1.00 76.75 221 MET A C 1
ATOM 1794 O O . MET A 1 221 ? 8.254 -7.384 -13.044 1.00 76.75 221 MET A O 1
ATOM 1798 N N . ARG A 1 222 ? 6.928 -8.881 -12.046 1.00 83.00 222 ARG A N 1
ATOM 1799 C CA . ARG A 1 222 ? 8.022 -9.571 -11.345 1.00 83.00 222 ARG A CA 1
ATOM 1800 C C . ARG A 1 222 ? 8.993 -10.259 -12.302 1.00 83.00 222 ARG A C 1
ATOM 1802 O O . ARG A 1 222 ? 10.172 -10.357 -11.978 1.00 83.00 222 ARG A O 1
ATOM 1809 N N . ARG A 1 223 ? 8.525 -10.725 -13.465 1.00 79.44 223 ARG A N 1
ATOM 1810 C CA . ARG A 1 223 ? 9.377 -11.313 -14.513 1.00 79.44 223 ARG A CA 1
ATOM 1811 C C . ARG A 1 223 ? 9.993 -10.277 -15.441 1.00 79.44 223 ARG A C 1
ATOM 1813 O O . ARG A 1 223 ? 11.118 -10.479 -15.863 1.00 79.44 223 ARG A O 1
ATOM 1820 N N . ALA A 1 224 ? 9.283 -9.210 -15.775 1.00 73.38 224 ALA A N 1
ATOM 1821 C CA . ALA A 1 224 ? 9.742 -8.163 -16.682 1.00 73.38 224 ALA A CA 1
ATOM 1822 C C . ALA A 1 224 ? 10.705 -7.195 -15.987 1.00 73.38 224 ALA A C 1
ATOM 1824 O O . ALA A 1 224 ? 11.718 -6.788 -16.546 1.00 73.38 224 ALA A O 1
ATOM 1825 N N . ALA A 1 225 ? 10.375 -6.846 -14.747 1.00 73.94 225 ALA A N 1
ATOM 1826 C CA . ALA A 1 225 ? 10.977 -5.769 -13.987 1.00 73.94 225 ALA A CA 1
ATOM 1827 C C . ALA A 1 225 ? 11.124 -6.127 -12.491 1.00 73.94 225 ALA A C 1
ATOM 1829 O O . ALA A 1 225 ? 10.575 -5.416 -11.646 1.00 73.94 225 ALA A O 1
ATOM 1830 N N . PRO A 1 226 ? 11.868 -7.193 -12.118 1.00 82.69 226 PRO A N 1
ATOM 1831 C CA . PRO A 1 226 ? 11.979 -7.617 -10.719 1.00 82.69 226 PRO A CA 1
ATOM 1832 C C . PRO A 1 226 ? 12.380 -6.499 -9.736 1.00 82.69 226 PRO A C 1
ATOM 1834 O O . PRO A 1 226 ? 11.719 -6.383 -8.706 1.00 82.69 226 PRO A O 1
ATOM 1837 N N . PRO A 1 227 ? 13.377 -5.634 -10.039 1.00 80.31 227 PRO A N 1
ATOM 1838 C CA . PRO A 1 227 ? 13.745 -4.532 -9.145 1.00 80.31 227 PRO A CA 1
ATOM 1839 C C . PRO A 1 227 ? 12.603 -3.530 -8.924 1.00 80.31 227 PRO A C 1
ATOM 1841 O O . PRO A 1 227 ? 12.401 -3.039 -7.818 1.00 80.31 227 PRO A O 1
ATOM 1844 N N . LEU A 1 228 ? 11.811 -3.263 -9.968 1.00 80.56 228 LEU A N 1
ATOM 1845 C CA . LEU A 1 228 ? 10.647 -2.386 -9.871 1.00 80.56 228 LEU A CA 1
ATOM 1846 C C . LEU A 1 228 ? 9.549 -3.033 -9.025 1.00 80.56 228 LEU A C 1
ATOM 1848 O O . LEU A 1 228 ? 8.980 -2.370 -8.166 1.00 80.56 228 LEU A O 1
ATOM 1852 N N . ALA A 1 229 ? 9.268 -4.321 -9.242 1.00 83.88 229 ALA A N 1
ATOM 1853 C CA . ALA A 1 229 ? 8.278 -5.050 -8.457 1.00 83.88 229 ALA A CA 1
ATOM 1854 C C . ALA A 1 229 ? 8.670 -5.115 -6.973 1.00 83.88 229 ALA A C 1
ATOM 1856 O O . ALA A 1 229 ? 7.816 -4.915 -6.120 1.00 83.88 229 ALA A O 1
ATOM 1857 N N . GLN A 1 230 ? 9.950 -5.315 -6.655 1.00 87.12 230 GLN A N 1
ATOM 1858 C CA . GLN A 1 230 ? 10.432 -5.297 -5.274 1.00 87.12 230 GLN A CA 1
ATOM 1859 C C . GLN A 1 230 ? 10.130 -3.956 -4.586 1.00 87.12 230 GLN A C 1
ATOM 1861 O O . GLN A 1 230 ? 9.522 -3.931 -3.521 1.00 87.12 230 GLN A O 1
ATOM 1866 N N . VAL A 1 231 ? 10.501 -2.835 -5.209 1.00 86.94 231 VAL A N 1
ATOM 1867 C CA . VAL A 1 231 ? 10.362 -1.506 -4.592 1.00 86.94 231 VAL A CA 1
ATOM 1868 C C . VAL A 1 231 ? 8.910 -1.010 -4.585 1.00 86.94 231 VAL A C 1
ATOM 1870 O O . VAL A 1 231 ? 8.466 -0.402 -3.610 1.00 86.94 231 VAL A O 1
ATOM 1873 N N . MET A 1 232 ? 8.161 -1.256 -5.665 1.00 85.00 232 MET A N 1
ATOM 1874 C CA . MET A 1 232 ? 6.782 -0.775 -5.830 1.00 85.00 232 MET A CA 1
ATOM 1875 C C . MET A 1 232 ? 5.739 -1.672 -5.152 1.00 85.00 232 MET A C 1
ATOM 1877 O O . MET A 1 232 ? 4.631 -1.192 -4.918 1.00 85.00 232 MET A O 1
ATOM 1881 N N . LEU A 1 233 ? 6.074 -2.934 -4.845 1.00 88.94 233 LEU A N 1
ATOM 1882 C CA . LEU A 1 233 ? 5.216 -3.880 -4.116 1.00 88.94 233 LEU A CA 1
ATOM 1883 C C . LEU A 1 233 ? 5.829 -4.293 -2.790 1.00 88.94 233 LEU A C 1
ATOM 1885 O O . LEU A 1 233 ? 5.386 -3.813 -1.757 1.00 88.94 233 LEU A O 1
ATOM 1889 N N . ASP A 1 234 ? 6.842 -5.161 -2.822 1.00 92.12 234 ASP A N 1
ATOM 1890 C CA . ASP A 1 234 ? 7.263 -5.934 -1.646 1.00 92.12 234 ASP A CA 1
ATOM 1891 C C . ASP A 1 234 ? 7.698 -5.045 -0.480 1.00 92.12 234 ASP A C 1
ATOM 1893 O O . ASP A 1 234 ? 7.339 -5.296 0.668 1.00 92.12 234 ASP A O 1
ATOM 1897 N N . GLU A 1 235 ? 8.454 -3.985 -0.766 1.00 94.00 235 GLU A N 1
ATOM 1898 C CA . GLU A 1 235 ? 8.850 -3.024 0.261 1.00 94.00 235 GLU A CA 1
ATOM 1899 C C . GLU A 1 235 ? 7.629 -2.287 0.817 1.00 94.00 235 GLU A C 1
ATOM 1901 O O . GLU A 1 235 ? 7.465 -2.189 2.030 1.00 94.00 235 GLU A O 1
ATOM 1906 N N . ARG A 1 236 ? 6.740 -1.801 -0.056 1.00 94.88 236 ARG A N 1
ATOM 1907 C CA . ARG A 1 236 ? 5.539 -1.042 0.332 1.00 94.88 236 ARG A CA 1
ATOM 1908 C C . ARG A 1 236 ? 4.544 -1.893 1.114 1.00 94.88 236 ARG A C 1
ATOM 1910 O O . ARG A 1 236 ? 3.957 -1.388 2.065 1.00 94.88 236 ARG A O 1
ATOM 1917 N N . ASP A 1 237 ? 4.430 -3.182 0.803 1.00 96.19 237 ASP A N 1
ATOM 1918 C CA . ASP A 1 237 ? 3.616 -4.137 1.558 1.00 96.19 237 ASP A CA 1
ATOM 1919 C C . ASP A 1 237 ? 4.029 -4.171 3.039 1.00 96.19 237 ASP A C 1
ATOM 1921 O O . ASP A 1 237 ? 3.163 -4.218 3.914 1.00 96.19 237 ASP A O 1
ATOM 1925 N N . LEU A 1 238 ? 5.331 -4.069 3.347 1.00 97.12 238 LEU A N 1
ATOM 1926 C CA . LEU A 1 238 ? 5.824 -3.993 4.728 1.00 97.12 238 LEU A CA 1
ATOM 1927 C C . LEU A 1 238 ? 5.392 -2.693 5.415 1.00 97.12 238 LEU A C 1
ATOM 1929 O O . LEU A 1 238 ? 4.885 -2.742 6.538 1.00 97.12 238 LEU A O 1
ATOM 1933 N N . TYR A 1 239 ? 5.551 -1.544 4.749 1.00 97.00 239 TYR A N 1
ATOM 1934 C CA . TYR A 1 239 ? 5.127 -0.247 5.292 1.00 97.00 239 TYR A CA 1
ATOM 1935 C C . TYR A 1 239 ? 3.618 -0.221 5.564 1.00 97.00 239 TYR A C 1
ATOM 1937 O O . TYR A 1 239 ? 3.208 0.140 6.670 1.00 97.00 239 TYR A O 1
ATOM 1945 N N . LEU A 1 240 ? 2.810 -0.683 4.605 1.00 97.25 240 LEU A N 1
ATOM 1946 C CA . LEU A 1 240 ? 1.353 -0.750 4.719 1.00 97.25 240 LEU A CA 1
ATOM 1947 C C . LEU A 1 240 ? 0.920 -1.709 5.829 1.00 97.25 240 LEU A C 1
ATOM 1949 O O . LEU A 1 240 ? 0.079 -1.359 6.656 1.00 97.25 240 LEU A O 1
ATOM 1953 N N . THR A 1 241 ? 1.527 -2.896 5.901 1.00 97.69 241 THR A N 1
ATOM 1954 C CA . THR A 1 241 ? 1.222 -3.877 6.953 1.00 97.69 241 THR A CA 1
ATOM 1955 C C . THR A 1 241 ? 1.567 -3.326 8.331 1.00 97.69 241 THR A C 1
ATOM 1957 O O . THR A 1 241 ? 0.750 -3.416 9.248 1.00 97.69 241 THR A O 1
ATOM 1960 N N . ARG A 1 242 ? 2.744 -2.703 8.486 1.00 97.12 242 ARG A N 1
ATOM 1961 C CA . ARG A 1 242 ? 3.138 -2.048 9.739 1.00 97.12 242 ARG A CA 1
ATOM 1962 C C . ARG A 1 242 ? 2.119 -0.987 10.136 1.00 97.12 242 ARG A C 1
ATOM 1964 O O . ARG A 1 242 ? 1.664 -1.001 11.276 1.00 97.12 242 ARG A O 1
ATOM 1971 N N . ALA A 1 243 ? 1.745 -0.113 9.199 1.00 97.00 243 ALA A N 1
ATOM 1972 C CA . ALA A 1 243 ? 0.784 0.956 9.437 1.00 97.00 243 ALA A CA 1
ATOM 1973 C C . ALA A 1 243 ? -0.584 0.415 9.866 1.00 97.00 243 ALA A C 1
ATOM 1975 O O . ALA A 1 243 ? -1.185 0.971 10.776 1.00 97.00 243 ALA A O 1
ATOM 1976 N N . LEU A 1 244 ? -1.061 -0.678 9.268 1.00 96.94 244 LEU A N 1
ATOM 1977 C CA . LEU A 1 244 ? -2.322 -1.326 9.642 1.00 96.94 244 LEU A CA 1
ATOM 1978 C C . LEU A 1 244 ? -2.252 -1.969 11.037 1.00 96.94 244 LEU A C 1
ATOM 1980 O O . LEU A 1 244 ? -3.131 -1.733 11.868 1.00 96.94 244 LEU A O 1
ATOM 1984 N N . LYS A 1 245 ? -1.200 -2.748 11.325 1.00 95.12 245 LYS A N 1
ATOM 1985 C CA . LYS A 1 245 ? -1.046 -3.453 12.611 1.00 95.12 245 LYS A CA 1
ATOM 1986 C C . LYS A 1 245 ? -0.829 -2.495 13.781 1.00 95.12 245 LYS A C 1
ATOM 1988 O O . LYS A 1 245 ? -1.359 -2.736 14.865 1.00 95.12 245 LYS A O 1
ATOM 1993 N N . SER A 1 246 ? -0.123 -1.382 13.574 1.00 94.94 246 SER A N 1
ATOM 1994 C CA . SER A 1 246 ? 0.208 -0.427 14.640 1.00 94.94 246 SER A CA 1
ATOM 1995 C C . SER A 1 246 ? -0.968 0.422 15.129 1.00 94.94 246 SER A C 1
ATOM 1997 O O . SER A 1 246 ? -0.823 1.128 16.123 1.00 94.94 246 SER A O 1
ATOM 1999 N N . GLN A 1 247 ? -2.114 0.405 14.441 1.00 95.06 247 GLN A N 1
ATOM 2000 C CA . GLN A 1 247 ? -3.230 1.278 14.802 1.00 95.06 247 GLN A CA 1
ATOM 2001 C C . GLN A 1 247 ? -3.890 0.893 16.126 1.00 95.06 247 GLN A C 1
ATOM 2003 O O . GLN A 1 247 ? -4.011 -0.291 16.422 1.00 95.06 247 GLN A O 1
ATOM 2008 N N . PRO A 1 248 ? -4.345 1.848 16.946 1.00 92.31 248 PRO A N 1
ATOM 2009 C CA . PRO A 1 248 ? -5.157 1.532 18.112 1.00 92.31 248 PRO A CA 1
ATOM 2010 C C . PRO A 1 248 ? -6.591 1.165 17.703 1.00 92.31 248 PRO A C 1
ATOM 2012 O O . PRO A 1 248 ? -7.044 1.468 16.599 1.00 92.31 248 PRO A O 1
ATOM 2015 N N . GLY A 1 249 ? -7.318 0.556 18.637 1.00 89.44 249 GLY A N 1
ATOM 2016 C CA . GLY A 1 249 ? -8.746 0.290 18.494 1.00 89.44 249 GLY A CA 1
ATOM 2017 C C . GLY A 1 249 ? -9.094 -1.115 17.995 1.00 89.44 249 GLY A C 1
ATOM 2018 O O . GLY A 1 249 ? -8.241 -1.817 17.447 1.00 89.44 249 GLY A O 1
ATOM 2019 N N . PRO A 1 250 ? -10.357 -1.537 18.195 1.00 92.19 250 PRO A N 1
ATOM 2020 C CA . PRO A 1 250 ? -10.828 -2.871 17.834 1.00 92.19 250 PRO A CA 1
ATOM 2021 C C . PRO A 1 250 ? -11.133 -3.011 16.337 1.00 92.19 250 PRO A C 1
ATOM 2023 O O . PRO A 1 250 ? -11.155 -4.126 15.827 1.00 92.19 250 PRO A O 1
ATOM 2026 N N . GLN A 1 251 ? -11.374 -1.903 15.628 1.00 94.25 251 GLN A N 1
ATOM 2027 C CA . GLN A 1 251 ? -11.732 -1.904 14.210 1.00 94.25 251 GLN A CA 1
ATOM 2028 C C . GLN A 1 251 ? -10.949 -0.850 13.433 1.00 94.25 251 GLN A C 1
ATOM 2030 O O . GLN A 1 251 ? -10.990 0.344 13.746 1.00 94.25 251 GLN A O 1
ATOM 2035 N N . VAL A 1 252 ? -10.278 -1.314 12.383 1.00 97.19 252 VAL A N 1
ATOM 2036 C CA . VAL A 1 252 ? -9.503 -0.496 11.448 1.00 97.19 252 VAL A CA 1
ATOM 2037 C C . VAL A 1 252 ? -9.987 -0.797 10.036 1.00 97.19 252 VAL A C 1
ATOM 2039 O O . VAL A 1 252 ? -10.236 -1.952 9.693 1.00 97.19 252 VAL A O 1
ATOM 2042 N N . VAL A 1 253 ? -10.105 0.228 9.194 1.00 98.06 253 VAL A N 1
ATOM 2043 C CA . VAL A 1 253 ? -10.304 0.036 7.751 1.00 98.06 253 VAL A CA 1
ATOM 2044 C C . VAL A 1 253 ? -9.005 0.376 7.034 1.00 98.06 253 VAL A C 1
ATOM 2046 O O . VAL A 1 253 ? -8.471 1.468 7.203 1.00 98.06 253 VAL A O 1
ATOM 2049 N N . GLY A 1 254 ? -8.501 -0.557 6.231 1.00 97.38 254 GLY A N 1
ATOM 2050 C CA . GLY A 1 254 ? -7.391 -0.326 5.314 1.00 97.38 254 GLY A CA 1
ATOM 2051 C C . GLY A 1 254 ? -7.915 -0.160 3.896 1.00 97.38 254 GLY A C 1
ATOM 2052 O O . GLY A 1 254 ? -8.651 -1.018 3.420 1.00 97.38 254 GLY A O 1
ATOM 2053 N N . VAL A 1 255 ? -7.538 0.912 3.208 1.00 95.50 255 VAL A N 1
ATOM 2054 C CA . VAL A 1 255 ? -7.840 1.118 1.788 1.00 95.50 255 VAL A CA 1
ATOM 2055 C C . VAL A 1 255 ? -6.524 1.114 1.029 1.00 95.50 255 VAL A C 1
ATOM 2057 O O . VAL A 1 255 ? -5.694 2.001 1.220 1.00 95.50 255 VAL A O 1
ATOM 2060 N N . VAL A 1 256 ? -6.337 0.108 0.180 1.00 93.06 256 VAL A N 1
ATOM 2061 C CA . VAL A 1 256 ? -5.092 -0.132 -0.564 1.00 93.06 256 VAL A CA 1
ATOM 2062 C C . VAL A 1 256 ? -5.399 -0.448 -2.022 1.00 93.06 256 VAL A C 1
ATOM 2064 O O . VAL A 1 256 ? -6.529 -0.788 -2.366 1.00 93.06 256 VAL A O 1
ATOM 2067 N N . GLY A 1 257 ? -4.411 -0.345 -2.894 1.00 88.94 257 GLY A N 1
ATOM 2068 C CA . GLY A 1 257 ? -4.459 -0.874 -4.244 1.00 88.94 257 GLY A CA 1
ATOM 2069 C C . GLY A 1 257 ? -4.562 -2.388 -4.229 1.00 88.94 257 GLY A C 1
ATOM 2070 O O . GLY A 1 257 ? -3.973 -3.080 -3.396 1.00 88.94 257 GLY A O 1
ATOM 2071 N N . MET A 1 258 ? -5.316 -2.938 -5.179 1.00 86.00 258 MET A N 1
ATOM 2072 C CA . MET A 1 258 ? -5.523 -4.385 -5.277 1.00 86.00 258 MET A CA 1
ATOM 2073 C C . MET A 1 258 ? -4.210 -5.168 -5.395 1.00 86.00 258 MET A C 1
ATOM 2075 O O . MET A 1 258 ? -4.140 -6.320 -4.964 1.00 86.00 258 MET A O 1
ATOM 2079 N N . ALA A 1 259 ? -3.164 -4.529 -5.928 1.00 86.19 259 ALA A N 1
ATOM 2080 C CA . ALA A 1 259 ? -1.859 -5.141 -6.089 1.00 86.19 259 ALA A CA 1
ATOM 2081 C C . ALA A 1 259 ? -1.136 -5.439 -4.761 1.00 86.19 259 ALA A C 1
ATOM 2083 O O . ALA A 1 259 ? -0.296 -6.338 -4.713 1.00 86.19 259 ALA A O 1
ATOM 2084 N N . HIS A 1 260 ? -1.517 -4.747 -3.685 1.00 91.81 260 HIS A N 1
ATOM 2085 C CA . HIS A 1 260 ? -0.930 -4.886 -2.354 1.00 91.81 260 HIS A CA 1
ATOM 2086 C C . HIS A 1 260 ? -1.661 -5.898 -1.464 1.00 91.81 260 HIS A C 1
ATOM 2088 O O . HIS A 1 260 ? -1.093 -6.370 -0.483 1.00 91.81 260 HIS A O 1
ATOM 2094 N N . LEU A 1 261 ? -2.897 -6.292 -1.803 1.00 90.00 261 LEU A N 1
ATOM 2095 C CA . LEU A 1 261 ? -3.708 -7.177 -0.955 1.00 90.00 261 LEU A CA 1
ATOM 2096 C C . LEU A 1 261 ? -2.989 -8.482 -0.590 1.00 90.00 261 LEU A C 1
ATOM 2098 O O . LEU A 1 261 ? -2.801 -8.765 0.589 1.00 90.00 261 LEU A O 1
ATOM 2102 N N . GLU A 1 262 ? -2.544 -9.246 -1.597 1.00 90.00 262 GLU A N 1
ATOM 2103 C CA . GLU A 1 262 ? -1.857 -10.524 -1.351 1.00 90.00 262 GLU A CA 1
ATOM 2104 C C . GLU A 1 262 ? -0.539 -10.322 -0.592 1.00 90.00 262 GLU A C 1
ATOM 2106 O O . GLU A 1 262 ? -0.074 -11.221 0.104 1.00 90.00 262 GLU A O 1
ATOM 2111 N N . GLY A 1 263 ? 0.107 -9.170 -0.773 1.00 92.25 263 GLY A N 1
ATOM 2112 C CA . GLY A 1 263 ? 1.332 -8.797 -0.079 1.00 92.25 263 GLY A CA 1
ATOM 2113 C C . GLY A 1 263 ? 1.123 -8.564 1.401 1.00 92.25 263 GLY A C 1
ATOM 2114 O O . GLY A 1 263 ? 1.792 -9.187 2.224 1.00 92.25 263 GLY A O 1
ATOM 2115 N N . ILE A 1 264 ? 0.130 -7.744 1.725 1.00 96.00 264 ILE A N 1
ATOM 2116 C CA . ILE A 1 264 ? -0.268 -7.451 3.096 1.00 96.00 264 ILE A CA 1
ATOM 2117 C C . ILE A 1 264 ? -0.743 -8.722 3.797 1.00 96.00 264 ILE A C 1
ATOM 2119 O O . ILE A 1 264 ? -0.299 -8.983 4.908 1.00 96.00 264 ILE A O 1
ATOM 2123 N N . GLU A 1 265 ? -1.557 -9.559 3.143 1.00 93.56 265 GLU A N 1
ATOM 2124 C CA . GLU A 1 265 ? -1.974 -10.864 3.683 1.00 93.56 265 GLU A CA 1
ATOM 2125 C C . GLU A 1 265 ? -0.762 -11.735 4.063 1.00 93.56 265 GLU A C 1
ATOM 2127 O O . GLU A 1 265 ? -0.741 -12.328 5.138 1.00 93.56 265 GLU A O 1
ATOM 2132 N N . ARG A 1 266 ? 0.290 -11.773 3.229 1.00 91.00 266 ARG A N 1
ATOM 2133 C CA . ARG A 1 266 ? 1.530 -12.509 3.548 1.00 91.00 266 ARG A CA 1
ATOM 2134 C C . ARG A 1 266 ? 2.303 -11.883 4.705 1.00 91.00 266 ARG A C 1
ATOM 2136 O O . ARG A 1 266 ? 2.823 -12.604 5.553 1.00 91.00 266 ARG A O 1
ATOM 2143 N N . CYS A 1 267 ? 2.437 -10.561 4.711 1.00 95.12 267 CYS A N 1
ATOM 2144 C CA . CYS A 1 267 ? 3.159 -9.836 5.751 1.00 95.12 267 CYS A CA 1
ATOM 2145 C C . CYS A 1 267 ? 2.408 -9.844 7.090 1.00 95.12 267 CYS A C 1
ATOM 2147 O O . CYS A 1 267 ? 3.040 -9.657 8.128 1.00 95.12 267 CYS A O 1
ATOM 2149 N N . TRP A 1 268 ? 1.093 -10.087 7.085 1.00 95.19 268 TRP A N 1
ATOM 2150 C CA . TRP A 1 268 ? 0.247 -10.065 8.278 1.00 95.19 268 TRP A CA 1
ATOM 2151 C C . TRP A 1 268 ? 0.661 -11.090 9.337 1.00 95.19 268 TRP A C 1
ATOM 2153 O O . TRP A 1 268 ? 0.563 -10.811 10.531 1.00 95.19 268 TRP A O 1
ATOM 2163 N N . GLU A 1 269 ? 1.187 -12.236 8.901 1.00 91.69 269 GLU A N 1
ATOM 2164 C CA . GLU A 1 269 ? 1.685 -13.321 9.759 1.00 91.69 269 GLU A CA 1
ATOM 2165 C C . GLU A 1 269 ? 2.966 -12.945 10.528 1.00 91.69 269 GLU A C 1
ATOM 2167 O O . GLU A 1 269 ? 3.351 -13.617 11.483 1.00 91.69 269 GLU A O 1
ATOM 2172 N N . LEU A 1 270 ? 3.650 -11.871 10.124 1.00 94.19 270 LEU A N 1
ATOM 2173 C CA . LEU A 1 270 ? 4.848 -11.387 10.803 1.00 94.19 270 LEU A CA 1
ATOM 2174 C C . LEU A 1 270 ? 4.466 -10.510 12.000 1.00 94.19 270 LEU A C 1
ATOM 2176 O O . LEU A 1 270 ? 3.558 -9.677 11.926 1.00 94.19 270 LEU A O 1
ATOM 2180 N N . ASP A 1 271 ? 5.189 -10.646 13.109 1.00 94.44 271 ASP A N 1
ATOM 2181 C CA . ASP A 1 271 ? 5.057 -9.715 14.226 1.00 94.44 271 ASP A CA 1
ATOM 2182 C C . ASP A 1 271 ? 5.597 -8.316 13.858 1.00 94.44 271 ASP A C 1
ATOM 2184 O O . ASP A 1 271 ? 6.418 -8.150 12.948 1.00 94.44 271 ASP A O 1
ATOM 2188 N N . LEU A 1 272 ? 5.132 -7.288 14.577 1.00 94.19 272 LEU A N 1
ATOM 2189 C CA . LEU A 1 272 ? 5.496 -5.892 14.310 1.00 94.19 272 LEU A CA 1
ATOM 2190 C C . LEU A 1 272 ? 7.008 -5.631 14.380 1.00 94.19 272 LEU A C 1
ATOM 2192 O O . LEU A 1 272 ? 7.510 -4.815 13.608 1.00 94.19 272 LEU A O 1
ATOM 2196 N N . LYS A 1 273 ? 7.740 -6.321 15.263 1.00 96.31 273 LYS A N 1
ATOM 2197 C CA . LYS A 1 273 ? 9.193 -6.160 15.402 1.00 96.31 273 LYS A CA 1
ATOM 2198 C C . LYS A 1 273 ? 9.909 -6.725 14.178 1.00 96.31 273 LYS A C 1
ATOM 2200 O O . LYS A 1 273 ? 10.806 -6.083 13.644 1.00 96.31 273 LYS A O 1
ATOM 2205 N N . THR A 1 274 ? 9.480 -7.886 13.691 1.00 97.12 274 THR A N 1
ATOM 2206 C CA . THR A 1 274 ? 10.007 -8.491 12.465 1.00 97.12 274 THR A CA 1
ATOM 2207 C C . THR A 1 274 ? 9.753 -7.608 11.242 1.00 97.12 274 THR A C 1
ATOM 2209 O O . THR A 1 274 ? 10.643 -7.456 10.406 1.00 97.12 274 THR A O 1
ATOM 2212 N N . ILE A 1 275 ? 8.568 -6.997 11.135 1.00 96.38 275 ILE A N 1
ATOM 2213 C CA . ILE A 1 275 ? 8.265 -6.052 10.050 1.00 96.38 275 ILE A CA 1
ATOM 2214 C C . ILE A 1 275 ? 9.159 -4.808 10.150 1.00 96.38 275 ILE A C 1
ATOM 2216 O O . ILE A 1 275 ? 9.728 -4.400 9.139 1.00 96.38 275 ILE A O 1
ATOM 2220 N N . GLN A 1 276 ? 9.318 -4.237 11.349 1.00 95.81 276 GLN A N 1
ATOM 2221 C CA . GLN A 1 276 ? 10.158 -3.055 11.559 1.00 95.81 276 GLN A CA 1
ATOM 2222 C C . GLN A 1 276 ? 11.620 -3.327 11.191 1.00 95.81 276 GLN A C 1
ATOM 2224 O O . GLN A 1 276 ? 12.181 -2.575 10.408 1.00 95.81 276 GLN A O 1
ATOM 2229 N N . ASN A 1 277 ? 12.193 -4.450 11.635 1.00 96.88 277 ASN A N 1
ATOM 2230 C CA . ASN A 1 277 ? 13.568 -4.814 11.285 1.00 96.88 277 ASN A CA 1
ATOM 2231 C C . ASN A 1 277 ? 13.774 -4.900 9.762 1.00 96.88 277 ASN A C 1
ATOM 2233 O O . ASN A 1 277 ? 14.780 -4.431 9.245 1.00 96.88 277 ASN A O 1
ATOM 2237 N N . LYS A 1 278 ? 12.807 -5.466 9.024 1.00 95.75 278 LYS A N 1
ATOM 2238 C CA . LYS A 1 278 ? 12.878 -5.531 7.554 1.00 95.75 278 LYS A CA 1
ATOM 2239 C C . LYS A 1 278 ? 12.823 -4.146 6.907 1.00 95.75 278 LYS A C 1
ATOM 2241 O O . LYS A 1 278 ? 13.460 -3.946 5.879 1.00 95.75 278 LYS A O 1
ATOM 2246 N N . ILE A 1 279 ? 12.045 -3.219 7.468 1.00 94.75 279 ILE A N 1
ATOM 2247 C CA . ILE A 1 279 ? 11.997 -1.825 7.010 1.00 94.75 279 ILE A CA 1
ATOM 2248 C C . ILE A 1 279 ? 13.338 -1.137 7.281 1.00 94.75 279 ILE A C 1
ATOM 2250 O O . ILE A 1 279 ? 13.890 -0.527 6.370 1.00 94.75 279 ILE A O 1
ATOM 2254 N N . ASP A 1 280 ? 13.901 -1.312 8.475 1.00 93.88 280 ASP A N 1
ATOM 2255 C CA . ASP A 1 280 ? 15.200 -0.741 8.840 1.00 93.88 280 ASP A CA 1
ATOM 2256 C C . ASP A 1 280 ? 16.312 -1.271 7.915 1.00 93.88 280 ASP A C 1
ATOM 2258 O O . ASP A 1 280 ? 17.153 -0.507 7.443 1.00 93.88 280 ASP A O 1
ATOM 2262 N N . ASP A 1 281 ? 16.288 -2.563 7.572 1.00 92.62 281 ASP A N 1
ATOM 2263 C CA . ASP A 1 281 ? 17.211 -3.156 6.597 1.00 92.62 281 ASP A CA 1
ATOM 2264 C C . ASP A 1 281 ? 17.077 -2.516 5.203 1.00 92.62 281 ASP A C 1
ATOM 2266 O O . ASP A 1 281 ? 18.076 -2.359 4.503 1.00 92.62 281 ASP A O 1
ATOM 2270 N N . ILE A 1 282 ? 15.866 -2.145 4.774 1.00 89.44 282 ILE A N 1
ATOM 2271 C CA . ILE A 1 282 ? 15.632 -1.470 3.485 1.00 89.44 282 ILE A CA 1
ATOM 2272 C C . ILE A 1 282 ? 16.176 -0.039 3.513 1.00 89.44 282 ILE A C 1
ATOM 2274 O O . ILE A 1 282 ? 16.739 0.419 2.519 1.00 89.44 282 ILE A O 1
ATOM 2278 N N . GLU A 1 283 ? 16.000 0.669 4.627 1.00 86.00 283 GLU A N 1
ATOM 2279 C CA . GLU A 1 283 ? 16.412 2.069 4.777 1.00 86.00 283 GLU A CA 1
ATOM 2280 C C . GLU A 1 283 ? 17.931 2.220 4.922 1.00 86.00 283 GLU A C 1
ATOM 2282 O O . GLU A 1 283 ? 18.501 3.209 4.459 1.00 86.00 283 GLU A O 1
ATOM 2287 N N . ASN A 1 284 ? 18.596 1.210 5.486 1.00 84.00 284 ASN A N 1
ATOM 2288 C CA . ASN A 1 284 ? 20.048 1.184 5.653 1.00 84.00 284 ASN A CA 1
ATOM 2289 C C . ASN A 1 284 ? 20.819 0.685 4.411 1.00 84.00 284 ASN A C 1
ATOM 2291 O O . ASN A 1 284 ? 22.043 0.828 4.375 1.00 84.00 284 ASN A O 1
ATOM 2295 N N . ASN A 1 285 ? 20.139 0.110 3.405 1.00 68.44 285 ASN A N 1
ATOM 2296 C CA . ASN A 1 285 ? 20.759 -0.509 2.220 1.00 68.44 285 ASN A CA 1
ATOM 2297 C C . ASN A 1 285 ? 20.561 0.241 0.910 1.00 68.44 285 ASN A C 1
ATOM 2299 O O . ASN A 1 285 ? 21.483 0.134 0.074 1.00 68.44 285 ASN A O 1
#

Radius of gyration: 20.02 Å; chains: 1; bounding box: 65×50×49 Å

Foldseek 3Di:
DDDDDDDDDPDDPPPVDDDDDDDPDDDPDDDDDDAQQAFDWFDDPLAIEREGAAQQPDPVLLVSLLVVCVVQLFQEEEEQADPVRLVCCVPPVDPVVVLVVVVVLLCVPPDDDDCVVVSVVSVVVVVLCNLLQLDHHCSRVSNVVSCVVSVHHYHHQFDDPSVLSVQLVVLCVVCVVVLVVQQVPDDPVLVCVLCVQVPDPPPCSSVCPDLVSSVSSLVVCCRNPVSNSCSSEQLRLLSNLLRRVPDDDRYYYYYGHSNHVVNVVSCSPDDNVRSVVVNVVSVVD

pLDDT: mean 73.85, std 21.1, range [25.48, 98.25]

Organism: NCBI:txid3028027